Protein AF-A0A953AFV9-F1 (afdb_monomer_lite)

Foldseek 3Di:
DDDDDDDDDDDDDDDDDDDDDDDDDPDDPDPDPPPPPPPPPPDDDDPLVVVLVVVLQVQCLVCLQVVPLVSNLVQADQQAKEAEPVQGIAGGSVRVSVVSNVVSPPPVVQKGKHKDWPDWADPDVQKIKTKIKIKIFGDPVDDDPPPPDVPDDDPPPPDDPDPPDDRPDIFIKIKMFIWGDDPNHIHTRYIYIDTDPVSVVVVPPDDDDDDDDDDDPPDPDDCVVVDPDPPPPPDDDDDDPDDDPDPDDPPDDPPDDDDDD

Structure (mmCIF, N/CA/C/O backbone):
data_AF-A0A953AFV9-F1
#
_entry.id   AF-A0A953AFV9-F1
#
loop_
_atom_site.group_PDB
_atom_site.id
_atom_site.type_symbol
_atom_site.label_atom_id
_atom_site.label_alt_id
_atom_site.label_comp_id
_atom_site.label_asym_id
_atom_site.label_entity_id
_atom_site.label_seq_id
_atom_site.pdbx_PDB_ins_code
_atom_site.Cartn_x
_atom_site.Cartn_y
_atom_site.Cartn_z
_atom_site.occupancy
_atom_site.B_iso_or_equiv
_atom_site.auth_seq_id
_atom_site.auth_comp_id
_atom_site.auth_asym_id
_atom_site.auth_atom_id
_atom_site.pdbx_PDB_model_num
ATOM 1 N N . MET A 1 1 ? -3.760 -55.932 -8.784 1.00 48.78 1 MET A N 1
ATOM 2 C CA . MET A 1 1 ? -3.802 -55.807 -7.310 1.00 48.78 1 MET A CA 1
ATOM 3 C C . MET A 1 1 ? -4.628 -54.575 -6.958 1.00 48.78 1 MET A C 1
ATOM 5 O O . MET A 1 1 ? -4.263 -53.484 -7.364 1.00 48.78 1 MET A O 1
ATOM 9 N N . ARG A 1 2 ? -5.800 -54.762 -6.337 1.00 48.06 2 ARG A N 1
ATOM 10 C CA . ARG A 1 2 ? -6.767 -53.698 -6.001 1.00 48.06 2 ARG A CA 1
ATOM 11 C C . ARG A 1 2 ? -6.511 -53.232 -4.563 1.00 48.06 2 ARG A C 1
ATOM 13 O O . ARG A 1 2 ? -6.658 -54.045 -3.656 1.00 48.06 2 ARG A O 1
ATOM 20 N N . SER A 1 3 ? -6.137 -51.968 -4.359 1.00 48.81 3 SER A N 1
ATOM 21 C CA . SER A 1 3 ? -6.005 -51.377 -3.018 1.00 48.81 3 SER A CA 1
ATOM 22 C C . SER A 1 3 ? -7.276 -50.614 -2.643 1.00 48.81 3 SER A C 1
ATOM 24 O O . SER A 1 3 ? -7.845 -49.894 -3.462 1.00 48.81 3 SER A O 1
ATOM 26 N N . ARG A 1 4 ? -7.751 -50.869 -1.422 1.00 60.25 4 ARG A N 1
ATOM 27 C CA . ARG A 1 4 ? -9.064 -50.506 -0.883 1.00 60.25 4 ARG A CA 1
ATOM 28 C C . ARG A 1 4 ? -9.097 -49.058 -0.392 1.00 60.25 4 ARG A C 1
ATOM 30 O O . ARG A 1 4 ? -8.253 -48.633 0.387 1.00 60.25 4 ARG A O 1
ATOM 37 N N . THR A 1 5 ? -10.147 -48.353 -0.795 1.00 53.94 5 THR A N 1
ATOM 38 C CA . THR A 1 5 ? -10.624 -47.083 -0.243 1.00 53.94 5 THR A CA 1
ATOM 39 C C . THR A 1 5 ? -11.143 -47.283 1.184 1.00 53.94 5 THR A C 1
ATOM 41 O O . THR A 1 5 ? -12.000 -48.137 1.405 1.00 53.94 5 THR A O 1
ATOM 44 N N . VAL A 1 6 ? -10.686 -46.470 2.138 1.00 59.31 6 VAL A N 1
ATOM 45 C CA . VAL A 1 6 ? -11.275 -46.372 3.482 1.00 59.31 6 VAL A CA 1
ATOM 46 C C . VAL A 1 6 ? -11.851 -44.965 3.634 1.00 59.31 6 VAL A C 1
ATOM 48 O O . VAL A 1 6 ? -11.114 -43.986 3.681 1.00 59.31 6 VAL A O 1
ATOM 51 N N . ARG A 1 7 ? -13.185 -44.865 3.652 1.00 61.75 7 ARG A N 1
ATOM 52 C CA . ARG A 1 7 ? -13.931 -43.651 4.012 1.00 61.75 7 ARG A CA 1
ATOM 53 C C . ARG A 1 7 ? -14.236 -43.725 5.505 1.00 61.75 7 ARG A C 1
ATOM 55 O O . ARG A 1 7 ? -14.975 -44.613 5.917 1.00 61.75 7 ARG A O 1
ATOM 62 N N . ILE A 1 8 ? -13.685 -42.809 6.294 1.00 59.03 8 ILE A N 1
ATOM 63 C CA . ILE A 1 8 ? -14.082 -42.616 7.692 1.00 59.03 8 ILE A CA 1
ATOM 64 C C . ILE A 1 8 ? -15.026 -41.419 7.723 1.00 59.03 8 ILE A C 1
ATOM 66 O O . ILE A 1 8 ? -14.636 -40.290 7.438 1.00 59.03 8 ILE A O 1
ATOM 70 N N . LEU A 1 9 ? -16.290 -41.716 8.004 1.00 54.66 9 LEU A N 1
ATOM 71 C CA . LEU A 1 9 ? -17.383 -40.773 8.177 1.00 54.66 9 LEU A CA 1
ATOM 72 C C . LEU A 1 9 ? -17.602 -40.646 9.687 1.00 54.66 9 LEU A C 1
ATOM 74 O O . LEU A 1 9 ? -18.005 -41.615 10.324 1.00 54.66 9 LEU A O 1
ATOM 78 N N . VAL A 1 10 ? -17.291 -39.486 10.265 1.00 52.59 10 VAL A N 1
ATOM 79 C CA . VAL A 1 10 ? -17.599 -39.180 11.668 1.00 52.59 10 VAL A CA 1
ATOM 80 C C . VAL A 1 10 ? -18.391 -37.883 11.694 1.00 52.59 10 VAL A C 1
ATOM 82 O O . VAL A 1 10 ? -17.872 -36.809 11.411 1.00 52.59 10 VAL A O 1
ATOM 85 N N . VAL A 1 11 ? -19.674 -38.031 12.008 1.00 49.38 11 VAL A N 1
ATOM 86 C CA . VAL A 1 11 ? -20.624 -36.966 12.327 1.00 49.38 11 VAL A CA 1
ATOM 87 C C . VAL A 1 11 ? -20.913 -37.058 13.825 1.00 49.38 11 VAL A C 1
ATOM 89 O O . VAL A 1 11 ? -21.239 -38.144 14.303 1.00 49.38 11 VAL A O 1
ATOM 92 N N . PRO A 1 12 ? -20.859 -35.936 14.554 1.00 57.25 12 PRO A N 1
ATOM 93 C CA . PRO A 1 12 ? -21.811 -35.686 15.637 1.00 57.25 12 PRO A CA 1
ATOM 94 C C . PRO A 1 12 ? -22.427 -34.290 15.414 1.00 57.25 12 PRO A C 1
ATOM 96 O O . PRO A 1 12 ? -21.721 -33.294 15.331 1.00 57.25 12 PRO A O 1
ATOM 99 N N . LEU A 1 13 ? -23.714 -34.136 15.101 1.00 55.56 13 LEU A N 1
ATOM 100 C CA . LEU A 1 13 ? -24.885 -34.355 15.958 1.00 55.56 13 LEU A CA 1
ATOM 101 C C . LEU A 1 13 ? -24.780 -33.623 17.309 1.00 55.56 13 LEU A C 1
ATOM 103 O O . LEU A 1 13 ? -24.663 -34.239 18.360 1.00 55.56 13 LEU A O 1
ATOM 107 N N . PHE A 1 14 ? -24.851 -32.289 17.257 1.00 53.00 14 PHE A N 1
ATOM 108 C CA . PHE A 1 14 ? -25.248 -31.450 18.388 1.00 53.00 14 PHE A CA 1
ATOM 109 C C . PHE A 1 14 ? -26.519 -30.684 18.019 1.00 53.00 14 PHE A C 1
ATOM 111 O O . PHE A 1 14 ? -26.491 -29.626 17.396 1.00 53.00 14 PHE A O 1
ATOM 118 N N . ALA A 1 15 ? -27.647 -31.278 18.394 1.00 49.50 15 ALA A N 1
ATOM 119 C CA . ALA A 1 15 ? -28.925 -30.607 18.527 1.00 49.50 15 ALA A CA 1
ATOM 120 C C . ALA A 1 15 ? -29.098 -30.256 20.008 1.00 49.50 15 ALA A C 1
ATOM 122 O O . ALA A 1 15 ? -29.157 -31.166 20.831 1.00 49.50 15 ALA A O 1
ATOM 123 N N . LEU A 1 16 ? -29.185 -28.970 20.358 1.00 52.47 16 LEU A N 1
ATOM 124 C CA . LEU A 1 16 ? -29.791 -28.563 21.627 1.00 52.47 16 LEU A CA 1
ATOM 125 C C . LEU A 1 16 ? -30.257 -27.100 21.598 1.00 52.47 16 LEU A C 1
ATOM 127 O O . LEU A 1 16 ? -29.471 -26.161 21.619 1.00 52.47 16 LEU A O 1
ATOM 131 N N . ALA A 1 17 ? -31.581 -26.989 21.488 1.00 50.59 17 ALA A N 1
ATOM 132 C CA . ALA A 1 17 ? -32.498 -26.002 22.047 1.00 50.59 17 ALA A CA 1
ATOM 133 C C . ALA A 1 17 ? -31.927 -24.688 22.620 1.00 50.59 17 ALA A C 1
ATOM 135 O O . ALA A 1 17 ? -31.336 -24.675 23.694 1.00 50.59 17 ALA A O 1
ATOM 136 N N . PHE A 1 18 ? -32.323 -23.567 22.008 1.00 46.50 18 PHE A N 1
ATOM 137 C CA . PHE A 1 18 ? -32.657 -22.348 22.749 1.00 46.50 18 PHE A CA 1
ATOM 138 C C . PHE A 1 18 ? -34.029 -21.855 22.289 1.00 46.50 18 PHE A C 1
ATOM 140 O O . PHE A 1 18 ? -34.180 -21.144 21.297 1.00 46.50 18 PHE A O 1
ATOM 147 N N . ALA A 1 19 ? -35.046 -22.326 23.003 1.00 52.56 19 ALA A N 1
ATOM 148 C CA . ALA A 1 19 ? -36.387 -21.782 22.965 1.00 52.56 19 ALA A CA 1
ATOM 149 C C . ALA A 1 19 ? -36.483 -20.647 23.992 1.00 52.56 19 ALA A C 1
ATOM 151 O O . ALA A 1 19 ? -36.196 -20.857 25.166 1.00 52.56 19 ALA A O 1
ATOM 152 N N . GLY A 1 20 ? -36.954 -19.487 23.534 1.00 52.16 20 GLY A N 1
ATOM 153 C CA . GLY A 1 20 ? -37.724 -18.556 24.354 1.00 52.16 20 GLY A CA 1
ATOM 154 C C . GLY A 1 20 ? -36.951 -17.470 25.095 1.00 52.16 20 GLY A C 1
ATOM 155 O O . GLY A 1 20 ? -36.567 -17.687 26.234 1.00 52.16 20 GLY A O 1
ATOM 156 N N . THR A 1 21 ? -36.929 -16.264 24.511 1.00 56.31 21 THR A N 1
ATOM 157 C CA . THR A 1 21 ? -37.276 -15.029 25.243 1.00 56.31 21 THR A CA 1
ATOM 158 C C . THR A 1 21 ? -37.802 -13.963 24.271 1.00 56.31 21 THR A C 1
ATOM 160 O O . THR A 1 21 ? -37.066 -13.129 23.755 1.00 56.31 21 THR A O 1
ATOM 163 N N . THR A 1 22 ? -39.106 -13.978 24.000 1.00 58.03 22 THR A N 1
ATOM 164 C CA . THR A 1 22 ? -39.837 -12.796 23.523 1.00 58.03 22 THR A CA 1
ATOM 165 C C . THR A 1 22 ? -40.121 -11.907 24.730 1.00 58.03 22 THR A C 1
ATOM 167 O O . THR A 1 22 ? -41.015 -12.226 25.512 1.00 58.03 22 THR A O 1
ATOM 170 N N . LEU A 1 23 ? -39.373 -10.814 24.904 1.00 52.62 23 LEU A N 1
ATOM 171 C CA . LEU A 1 23 ? -39.694 -9.789 25.900 1.00 52.62 23 LEU A CA 1
ATOM 172 C C . LEU A 1 23 ? -39.555 -8.384 25.293 1.00 52.62 23 LEU A C 1
ATOM 174 O O . LEU A 1 23 ? -38.463 -7.864 25.096 1.00 52.62 23 LEU A O 1
ATOM 178 N N . THR A 1 24 ? -40.718 -7.832 24.960 1.00 60.97 24 THR A N 1
ATOM 179 C CA . THR A 1 24 ? -41.144 -6.441 25.159 1.00 60.97 24 THR A CA 1
ATOM 180 C C . THR A 1 24 ? -40.104 -5.328 24.956 1.00 60.97 24 THR A C 1
ATOM 182 O O . THR A 1 24 ? -39.418 -4.929 25.891 1.00 60.97 24 THR A O 1
ATOM 185 N N . LEU A 1 25 ? -40.120 -4.695 23.777 1.00 53.34 25 LEU A N 1
ATOM 186 C CA . LEU A 1 25 ? -39.721 -3.289 23.631 1.00 53.34 25 LEU A CA 1
ATOM 187 C C . LEU A 1 25 ? -40.872 -2.483 23.016 1.00 53.34 25 LEU A C 1
ATOM 189 O O . LEU A 1 25 ? -40.964 -2.290 21.809 1.00 53.34 25 LEU A O 1
ATOM 193 N N . MET A 1 26 ? -41.759 -2.015 23.888 1.00 62.25 26 MET A N 1
ATOM 194 C CA . MET A 1 26 ? -42.663 -0.894 23.636 1.00 62.25 26 MET A CA 1
ATOM 195 C C . MET A 1 26 ? -42.373 0.131 24.731 1.00 62.25 26 MET A C 1
ATOM 197 O O . MET A 1 26 ? -43.032 0.149 25.766 1.00 62.25 26 MET A O 1
ATOM 201 N N . ALA A 1 27 ? -41.325 0.931 24.544 1.00 52.72 27 ALA A N 1
ATOM 202 C CA . ALA A 1 27 ? -41.030 2.062 25.411 1.00 52.72 27 ALA A CA 1
ATOM 203 C C . ALA A 1 27 ? -40.609 3.266 24.561 1.00 52.72 27 ALA A C 1
ATOM 205 O O . ALA A 1 27 ? -39.565 3.251 23.916 1.00 52.72 27 ALA A O 1
ATOM 206 N N . ALA A 1 28 ? -41.477 4.278 24.589 1.00 54.91 28 ALA A N 1
ATOM 207 C CA . ALA A 1 28 ? -41.155 5.700 24.536 1.00 54.91 28 ALA A CA 1
ATOM 208 C C . ALA A 1 28 ? -40.249 6.175 23.384 1.00 54.91 28 ALA A C 1
ATOM 210 O O . ALA A 1 28 ? -39.064 6.451 23.558 1.00 54.91 28 ALA A O 1
ATOM 211 N N . ASN A 1 29 ? -40.860 6.395 22.219 1.00 54.62 29 ASN A N 1
ATOM 212 C CA . ASN A 1 29 ? -40.324 7.318 21.220 1.00 54.62 29 ASN A CA 1
ATOM 213 C C . ASN A 1 29 ? -40.617 8.762 21.676 1.00 54.62 29 ASN A C 1
ATOM 215 O O . ASN A 1 29 ? -41.507 9.421 21.141 1.00 54.62 29 ASN A O 1
ATOM 219 N N . GLU A 1 30 ? -39.945 9.222 22.734 1.00 57.00 30 GLU A N 1
ATOM 220 C CA . GLU A 1 30 ? -40.008 10.632 23.120 1.00 57.00 30 GLU A CA 1
ATOM 221 C C . GLU A 1 30 ? -39.278 11.483 22.068 1.00 57.00 30 GLU A C 1
ATOM 223 O O . GLU A 1 30 ? -38.190 11.102 21.619 1.00 57.00 30 GLU A O 1
ATOM 228 N N . PRO A 1 31 ? -39.850 12.628 21.646 1.00 66.06 31 PRO A N 1
ATOM 229 C CA . PRO A 1 31 ? -39.196 13.549 20.730 1.00 66.06 31 PRO A CA 1
ATOM 230 C C . PRO A 1 31 ? -37.931 14.084 21.397 1.00 66.06 31 PRO A C 1
ATOM 232 O O . PRO A 1 31 ? -37.972 14.977 22.243 1.00 66.06 31 PRO A O 1
ATOM 235 N N . ARG A 1 32 ? -36.793 13.492 21.024 1.00 65.69 32 ARG A N 1
ATOM 236 C CA . ARG A 1 32 ? -35.469 13.907 21.475 1.00 65.69 32 ARG A CA 1
ATOM 237 C C . ARG A 1 32 ? -35.336 15.400 21.155 1.00 65.69 32 ARG A C 1
ATOM 239 O O . ARG A 1 32 ? -35.444 15.753 19.977 1.00 65.69 32 ARG A O 1
ATOM 246 N N . PRO A 1 33 ? -35.136 16.282 22.153 1.00 67.31 33 PRO A N 1
ATOM 247 C CA . PRO A 1 33 ? -34.856 17.679 21.867 1.00 67.31 33 PRO A CA 1
ATOM 248 C C . PRO A 1 33 ? -33.660 17.708 20.923 1.00 67.31 33 PRO A C 1
ATOM 250 O O . PRO A 1 33 ? -32.731 16.911 21.089 1.00 67.31 33 PRO A O 1
ATOM 253 N N . ALA A 1 34 ? -33.710 18.579 19.914 1.00 69.38 34 ALA A N 1
ATOM 254 C CA . ALA A 1 34 ? -32.601 18.854 19.011 1.00 69.38 34 ALA A CA 1
ATOM 255 C C . ALA A 1 34 ? -31.458 19.490 19.821 1.00 69.38 34 ALA A C 1
ATOM 257 O O . ALA A 1 34 ? -31.204 20.689 19.762 1.00 69.38 34 ALA A O 1
ATOM 258 N N . GLY A 1 35 ? -30.831 18.682 20.674 1.00 61.47 35 GLY A N 1
ATOM 259 C CA . GLY A 1 35 ? -29.643 19.023 21.414 1.00 61.47 35 GLY A CA 1
ATOM 260 C C . GLY A 1 35 ? -28.571 19.267 20.382 1.00 61.47 35 GLY A C 1
ATOM 261 O O . GLY A 1 35 ? -28.324 18.399 19.542 1.00 61.47 35 GLY A O 1
ATOM 262 N N . ALA A 1 36 ? -28.009 20.473 20.429 1.00 64.44 36 ALA A N 1
ATOM 263 C CA . ALA A 1 36 ? -26.859 20.888 19.652 1.00 64.44 36 ALA A CA 1
ATOM 264 C C . ALA A 1 36 ? -25.903 19.701 19.527 1.00 64.44 36 ALA A C 1
ATOM 266 O O . ALA A 1 36 ? -25.365 19.233 20.534 1.00 64.44 36 ALA A O 1
ATOM 267 N N . ALA A 1 37 ? -25.791 19.159 18.311 1.00 62.31 37 ALA A N 1
ATOM 268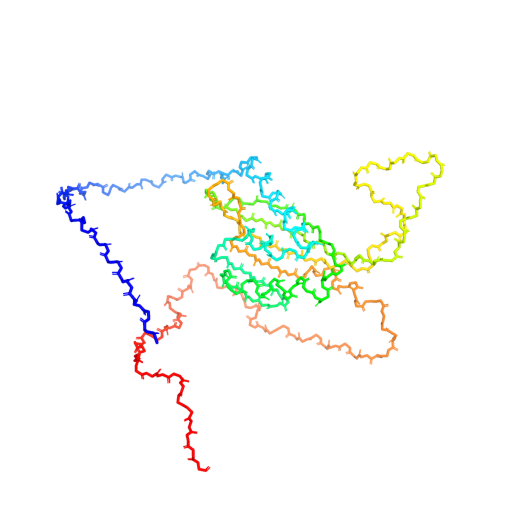 C CA . ALA A 1 37 ? -24.852 18.100 18.012 1.00 62.31 37 ALA A CA 1
ATOM 269 C C . ALA A 1 37 ? -23.484 18.664 18.372 1.00 62.31 37 ALA A C 1
ATOM 271 O O . ALA A 1 37 ? -22.962 19.537 17.682 1.00 62.31 37 ALA A O 1
ATOM 272 N N . SER A 1 38 ? -22.981 18.251 19.533 1.00 64.81 38 SER A N 1
ATOM 273 C CA . SER A 1 38 ? -21.658 18.615 19.989 1.00 64.81 38 SER A CA 1
ATOM 274 C C . SER A 1 38 ? -20.728 18.149 18.884 1.00 64.81 38 SER A C 1
ATOM 276 O O . SER A 1 38 ? -20.653 16.946 18.621 1.00 64.81 38 SER A O 1
ATOM 278 N N . SER A 1 39 ? -20.113 19.100 18.182 1.00 61.19 39 SER A N 1
ATOM 279 C CA . SER A 1 39 ? -19.053 18.854 17.212 1.00 61.19 39 SER A CA 1
ATOM 280 C C . SER A 1 39 ? -17.863 18.301 17.985 1.00 61.19 39 SER A C 1
ATOM 282 O O . SER A 1 39 ? -16.896 19.004 18.266 1.00 61.19 39 SER A O 1
ATOM 284 N N . ALA A 1 40 ? -17.980 17.055 18.435 1.00 73.19 40 ALA A N 1
ATOM 285 C CA . ALA A 1 40 ? -16.881 16.321 19.005 1.00 73.19 40 ALA A CA 1
ATOM 286 C C . ALA A 1 40 ? -15.835 16.258 17.899 1.00 73.19 40 ALA A C 1
ATOM 288 O O . ALA A 1 40 ? -16.117 15.757 16.808 1.00 73.19 40 ALA A O 1
ATOM 289 N N . ASN A 1 41 ? -14.662 16.836 18.164 1.00 72.62 41 ASN A N 1
ATOM 290 C CA . ASN A 1 41 ? -13.526 16.696 17.270 1.00 72.62 41 ASN A CA 1
ATOM 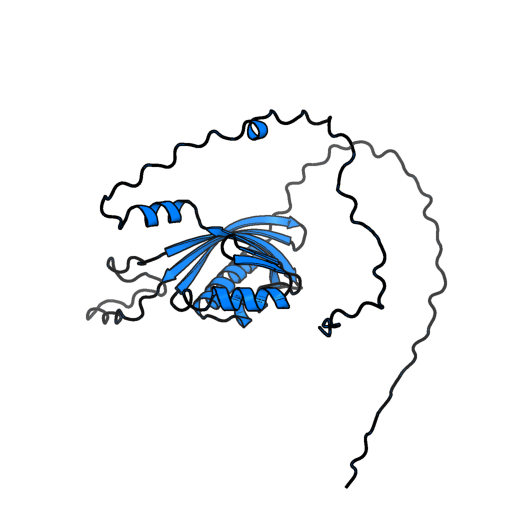291 C C . ASN A 1 41 ? -13.387 15.211 16.915 1.00 72.62 41 ASN A C 1
ATOM 293 O O . ASN A 1 41 ? -13.495 14.373 17.821 1.00 72.62 41 ASN A O 1
ATOM 297 N N . PRO A 1 42 ? -13.197 14.874 15.629 1.00 72.75 42 PRO A N 1
ATOM 298 C CA . PRO A 1 42 ? -13.012 13.491 15.234 1.00 72.75 42 PRO A CA 1
ATOM 299 C C . PRO A 1 42 ? -11.896 12.876 16.091 1.00 72.75 42 PRO A C 1
ATOM 301 O O . PRO A 1 42 ? -10.900 13.552 16.377 1.00 72.75 42 PRO A O 1
ATOM 304 N N . PRO A 1 43 ? -12.078 11.636 16.571 1.00 80.12 43 PRO A N 1
ATOM 305 C CA . PRO A 1 43 ? -11.106 11.002 17.447 1.00 80.12 43 PRO A CA 1
ATOM 306 C C . PRO A 1 43 ? -9.765 10.928 16.722 1.00 80.12 43 PRO A C 1
ATOM 308 O O . PRO A 1 43 ? -9.686 10.340 15.649 1.00 80.12 43 PRO A O 1
ATOM 311 N N . ALA A 1 44 ? -8.723 11.534 17.290 1.00 89.31 44 ALA A N 1
ATOM 312 C CA . ALA A 1 44 ? -7.376 11.461 16.736 1.00 89.31 44 ALA A CA 1
ATOM 313 C C . ALA A 1 44 ? -6.880 10.003 16.709 1.00 89.31 44 ALA A C 1
ATOM 315 O O . ALA A 1 44 ? -7.221 9.206 17.586 1.00 89.31 44 ALA A O 1
ATOM 316 N N . VAL A 1 45 ? -6.055 9.659 15.716 1.00 91.81 45 VAL A N 1
ATOM 317 C CA . VAL A 1 45 ? -5.390 8.347 15.656 1.00 91.81 45 VAL A CA 1
ATOM 318 C C . VAL A 1 45 ? -4.429 8.230 16.838 1.00 91.81 45 VAL A C 1
ATOM 320 O O . VAL A 1 45 ? -3.656 9.153 17.102 1.00 91.81 45 VAL A O 1
ATOM 323 N N . ALA A 1 46 ? -4.473 7.103 17.550 1.00 95.19 46 ALA A N 1
ATOM 324 C CA . ALA A 1 46 ? -3.536 6.837 18.634 1.00 95.19 46 ALA A CA 1
ATOM 325 C C . ALA A 1 46 ? -2.092 6.805 18.106 1.00 95.19 46 ALA A C 1
ATOM 327 O O . ALA A 1 46 ? -1.829 6.334 17.000 1.00 95.19 46 ALA A O 1
ATOM 328 N N . GLU A 1 47 ? -1.143 7.264 18.919 1.00 96.12 47 GLU A N 1
ATOM 329 C CA . GLU A 1 47 ? 0.279 7.311 18.556 1.00 96.12 47 GLU A CA 1
ATOM 330 C C . GLU A 1 47 ? 0.818 5.962 18.064 1.00 96.12 47 GLU A C 1
ATOM 332 O O . GLU A 1 47 ? 1.534 5.870 17.067 1.00 96.12 47 GLU A O 1
ATOM 337 N N . GLU A 1 48 ? 0.426 4.899 18.756 1.00 96.06 48 GLU A N 1
ATOM 338 C CA . GLU A 1 48 ? 0.823 3.526 18.463 1.00 96.06 48 GLU A CA 1
ATOM 339 C C . GLU A 1 48 ? 0.292 3.056 17.103 1.00 96.06 48 GLU A C 1
ATOM 341 O O . GLU A 1 48 ? 1.016 2.411 16.340 1.00 96.06 48 GLU A O 1
ATOM 346 N N . ASP A 1 49 ? -0.951 3.422 16.772 1.00 97.12 49 ASP A N 1
ATOM 347 C CA . ASP A 1 49 ? -1.570 3.105 15.485 1.00 97.12 49 ASP A CA 1
ATOM 348 C C . ASP A 1 49 ? -0.886 3.879 14.352 1.00 97.12 49 ASP A C 1
ATOM 350 O O . ASP A 1 49 ? -0.594 3.303 13.303 1.00 97.12 49 ASP A O 1
ATOM 354 N N . ARG A 1 50 ? -0.537 5.154 14.575 1.00 97.38 50 ARG A N 1
ATOM 355 C CA . ARG A 1 50 ? 0.244 5.943 13.613 1.00 97.38 50 ARG A CA 1
ATOM 356 C C . ARG A 1 50 ? 1.593 5.288 13.313 1.00 97.38 50 ARG A C 1
ATOM 358 O O . ARG A 1 50 ? 1.915 5.069 12.148 1.00 97.38 50 ARG A O 1
ATOM 365 N N . GLN A 1 51 ? 2.345 4.898 14.340 1.00 97.81 51 GLN A N 1
ATOM 366 C CA . GLN A 1 51 ? 3.620 4.194 14.160 1.00 97.81 51 GLN A CA 1
ATOM 367 C C . GLN A 1 51 ? 3.444 2.839 13.460 1.00 97.81 51 GLN A C 1
ATOM 369 O O . GLN A 1 51 ? 4.293 2.426 12.670 1.00 97.81 51 GLN A O 1
ATOM 374 N N . ALA A 1 52 ? 2.349 2.122 13.725 1.00 97.88 52 ALA A N 1
ATOM 375 C CA . ALA A 1 52 ? 2.045 0.875 13.032 1.00 97.88 52 ALA A CA 1
ATOM 376 C C . ALA A 1 52 ? 1.747 1.096 11.537 1.00 97.88 52 ALA A C 1
ATOM 378 O O . ALA A 1 52 ? 2.217 0.317 10.708 1.00 97.88 52 ALA A O 1
ATOM 379 N N . ILE A 1 53 ? 1.040 2.171 11.183 1.00 98.12 53 ILE A N 1
ATOM 380 C CA . ILE A 1 53 ? 0.782 2.566 9.790 1.00 98.12 53 ILE A CA 1
ATOM 381 C C . ILE A 1 53 ? 2.080 3.000 9.087 1.00 98.12 53 ILE A C 1
ATOM 383 O O . ILE A 1 53 ? 2.321 2.624 7.941 1.00 98.12 53 ILE A O 1
ATOM 387 N N . GLU A 1 54 ? 2.963 3.726 9.771 1.00 97.94 54 GLU A N 1
ATOM 388 C CA . GLU A 1 54 ? 4.289 4.070 9.240 1.00 97.94 54 GLU A CA 1
ATOM 389 C C . GLU A 1 54 ? 5.133 2.807 8.980 1.00 97.94 54 GLU A C 1
ATOM 391 O O . GLU A 1 54 ? 5.751 2.675 7.921 1.00 97.94 54 GLU A O 1
ATOM 396 N N . ARG A 1 55 ? 5.099 1.822 9.891 1.00 98.00 55 ARG A N 1
ATOM 397 C CA . ARG A 1 55 ? 5.737 0.508 9.683 1.00 98.00 55 ARG A CA 1
ATOM 398 C C . ARG A 1 55 ? 5.121 -0.268 8.516 1.00 98.00 55 ARG A C 1
ATOM 400 O O . ARG A 1 55 ? 5.861 -0.905 7.771 1.00 98.00 55 ARG A O 1
ATOM 407 N N . LEU A 1 56 ? 3.801 -0.198 8.323 1.00 98.31 56 LEU A N 1
ATOM 408 C CA . LEU A 1 56 ? 3.112 -0.783 7.164 1.00 98.31 56 LEU A CA 1
ATOM 409 C C . LEU A 1 56 ? 3.649 -0.189 5.849 1.00 98.31 56 LEU A C 1
ATOM 411 O O . LEU A 1 56 ? 3.983 -0.939 4.930 1.00 98.31 56 LEU A O 1
ATOM 415 N N . ALA A 1 57 ? 3.811 1.137 5.777 1.00 98.06 57 ALA A N 1
ATOM 416 C CA . ALA A 1 57 ? 4.379 1.818 4.611 1.00 98.06 57 ALA A CA 1
ATOM 417 C C . ALA A 1 57 ? 5.844 1.423 4.343 1.00 98.06 57 ALA A C 1
ATOM 419 O O . ALA A 1 57 ? 6.222 1.159 3.198 1.00 98.06 57 ALA A O 1
ATOM 420 N N . GLN A 1 58 ? 6.661 1.317 5.395 1.00 97.88 58 GLN A N 1
ATOM 421 C CA . GLN A 1 58 ? 8.044 0.837 5.295 1.00 97.88 58 GLN A CA 1
ATOM 422 C C . GLN A 1 58 ? 8.112 -0.622 4.824 1.00 97.88 58 GLN A C 1
ATOM 424 O O . GLN A 1 58 ? 8.922 -0.953 3.958 1.00 97.88 58 GLN A O 1
ATOM 429 N N . GLY A 1 59 ? 7.234 -1.485 5.347 1.00 97.75 59 GLY A N 1
ATOM 430 C CA . GLY A 1 59 ? 7.110 -2.880 4.927 1.00 97.75 59 GLY A CA 1
ATOM 431 C C . GLY A 1 59 ? 6.741 -3.010 3.450 1.00 97.75 59 GLY A C 1
ATOM 432 O O . GLY A 1 59 ? 7.335 -3.822 2.743 1.00 97.75 59 GLY A O 1
ATOM 433 N N . TYR A 1 60 ? 5.839 -2.154 2.958 1.00 97.88 60 TYR A N 1
ATOM 434 C CA . TYR A 1 60 ? 5.507 -2.082 1.534 1.00 97.88 60 TYR A CA 1
ATOM 435 C C . TYR A 1 60 ? 6.731 -1.703 0.703 1.00 97.88 60 TYR A C 1
ATOM 437 O O . TYR A 1 60 ? 7.062 -2.390 -0.263 1.00 97.88 60 TYR A O 1
ATOM 445 N N . ALA A 1 61 ? 7.415 -0.614 1.066 1.00 96.25 61 ALA A N 1
ATOM 446 C CA . ALA A 1 61 ? 8.590 -0.134 0.343 1.00 96.25 61 ALA A CA 1
ATOM 447 C C . ALA A 1 61 ? 9.701 -1.198 0.283 1.00 96.25 61 ALA A C 1
ATOM 449 O O . ALA A 1 61 ? 10.322 -1.394 -0.766 1.00 96.25 61 ALA A O 1
ATOM 450 N N . PHE A 1 62 ? 9.911 -1.919 1.388 1.00 95.81 62 PHE A N 1
ATOM 451 C CA . PHE A 1 62 ? 10.845 -3.036 1.460 1.00 95.81 62 PHE A CA 1
ATOM 452 C C . PHE A 1 62 ? 10.437 -4.177 0.524 1.00 95.81 62 PHE A C 1
ATOM 454 O O . PHE A 1 62 ? 11.228 -4.537 -0.342 1.00 95.81 62 PHE A O 1
ATOM 461 N N . ALA A 1 63 ? 9.205 -4.687 0.644 1.00 96.00 63 ALA A N 1
ATOM 462 C CA . ALA A 1 63 ? 8.723 -5.809 -0.161 1.00 96.00 63 ALA A CA 1
ATOM 463 C C . ALA A 1 63 ? 8.713 -5.493 -1.667 1.00 96.00 63 ALA A C 1
ATOM 465 O O . ALA A 1 63 ? 9.065 -6.342 -2.480 1.00 96.00 63 ALA A O 1
ATOM 466 N N . TRP A 1 64 ? 8.393 -4.251 -2.046 1.00 94.94 64 TRP A N 1
ATOM 467 C CA . TRP A 1 64 ? 8.542 -3.781 -3.425 1.00 94.94 64 TRP A CA 1
ATOM 468 C C . TRP A 1 64 ? 10.001 -3.840 -3.890 1.00 94.94 64 TRP A C 1
ATOM 470 O O . TRP A 1 64 ? 10.298 -4.372 -4.955 1.00 94.94 64 TRP A O 1
ATOM 480 N N . SER A 1 65 ? 10.921 -3.303 -3.084 1.00 93.94 65 SER A N 1
ATOM 481 C CA . SER A 1 65 ? 12.347 -3.200 -3.426 1.00 93.94 65 SER A CA 1
ATOM 482 C C . SER A 1 65 ? 13.068 -4.548 -3.490 1.00 93.94 65 SER A C 1
ATOM 484 O O . SER A 1 65 ? 14.142 -4.631 -4.082 1.00 93.94 65 SER A O 1
ATOM 486 N N . THR A 1 66 ? 12.522 -5.578 -2.843 1.00 94.00 66 THR A N 1
ATOM 487 C CA . THR A 1 66 ? 13.039 -6.954 -2.858 1.00 94.00 66 THR A CA 1
ATOM 488 C C . THR A 1 66 ? 12.233 -7.891 -3.757 1.00 94.00 66 THR A C 1
ATOM 490 O O . THR A 1 66 ? 12.493 -9.094 -3.754 1.00 94.00 66 THR A O 1
ATOM 493 N N . HIS A 1 67 ? 11.259 -7.358 -4.505 1.00 94.50 67 HIS A N 1
ATOM 494 C CA . HIS A 1 67 ? 10.363 -8.116 -5.388 1.00 94.50 67 HIS A CA 1
ATOM 495 C C . HIS A 1 67 ? 9.624 -9.253 -4.666 1.00 94.50 67 HIS A C 1
ATOM 497 O O . HIS A 1 67 ? 9.305 -10.286 -5.254 1.00 94.50 67 HIS A O 1
ATOM 503 N N . ASP A 1 68 ? 9.340 -9.060 -3.377 1.00 96.12 68 ASP A N 1
ATOM 504 C CA . ASP A 1 68 ? 8.650 -10.023 -2.525 1.00 96.12 68 ASP A CA 1
ATOM 505 C C . ASP A 1 68 ? 7.130 -9.868 -2.682 1.00 96.12 68 ASP A C 1
ATOM 507 O O . ASP A 1 68 ? 6.465 -9.177 -1.904 1.00 96.12 68 ASP A O 1
ATOM 511 N N . VAL A 1 69 ? 6.568 -10.518 -3.711 1.00 97.38 69 VAL A N 1
ATOM 512 C CA . VAL A 1 69 ? 5.112 -10.550 -3.956 1.00 97.38 69 VAL A CA 1
ATOM 513 C C . VAL A 1 69 ? 4.367 -11.053 -2.719 1.00 97.38 69 VAL A C 1
ATOM 515 O O . VAL A 1 69 ? 3.334 -10.495 -2.357 1.00 97.38 69 VAL A O 1
ATOM 518 N N . ASP A 1 70 ? 4.874 -12.086 -2.046 1.00 98.19 70 ASP A N 1
ATOM 519 C CA . ASP A 1 70 ? 4.231 -12.647 -0.855 1.00 98.19 70 ASP A CA 1
ATOM 520 C C . ASP A 1 70 ? 4.311 -11.686 0.337 1.00 98.19 70 ASP A C 1
ATOM 522 O O . ASP A 1 70 ? 3.359 -11.558 1.110 1.00 98.19 70 ASP A O 1
ATOM 526 N N . GLY A 1 71 ? 5.422 -10.962 0.469 1.00 98.00 71 GLY A N 1
ATOM 527 C CA . GLY A 1 71 ? 5.584 -9.811 1.352 1.00 98.00 71 GLY A CA 1
ATOM 528 C C . GLY A 1 71 ? 4.514 -8.758 1.120 1.00 98.00 71 GLY A C 1
ATOM 529 O O . GLY A 1 71 ? 3.795 -8.431 2.059 1.00 98.00 71 GLY A O 1
ATOM 530 N N . LEU A 1 72 ? 4.344 -8.295 -0.122 1.00 98.25 72 LEU A N 1
ATOM 531 C CA . LEU A 1 72 ? 3.309 -7.321 -0.477 1.00 98.25 72 LEU A CA 1
ATOM 532 C C . LEU A 1 72 ? 1.905 -7.859 -0.185 1.00 98.25 72 LEU A C 1
ATOM 534 O O . LEU A 1 72 ? 1.114 -7.178 0.461 1.00 98.25 72 LEU A O 1
ATOM 538 N N . MET A 1 73 ? 1.601 -9.094 -0.589 1.00 98.31 73 MET A N 1
ATOM 539 C CA . MET A 1 73 ? 0.293 -9.721 -0.373 1.00 98.31 73 MET A CA 1
ATOM 540 C C . MET A 1 73 ? -0.094 -9.805 1.109 1.00 98.31 73 MET A C 1
ATOM 542 O O . MET A 1 73 ? -1.275 -9.680 1.428 1.00 98.31 73 MET A O 1
ATOM 546 N N . ARG A 1 74 ? 0.872 -9.978 2.024 1.00 98.12 74 ARG A N 1
ATOM 547 C CA . ARG A 1 74 ? 0.623 -9.981 3.479 1.00 98.12 74 ARG A CA 1
ATOM 548 C C . ARG A 1 74 ? 0.173 -8.623 4.025 1.00 98.12 74 ARG A C 1
ATOM 550 O O . ARG A 1 74 ? -0.481 -8.588 5.064 1.00 98.12 74 ARG A O 1
ATOM 557 N N . LEU A 1 75 ? 0.495 -7.529 3.335 1.00 98.44 75 LEU A N 1
ATOM 558 C CA . LEU A 1 75 ? 0.122 -6.170 3.739 1.00 98.44 75 LEU A CA 1
ATOM 559 C C . LEU A 1 75 ? -1.326 -5.826 3.381 1.00 98.44 75 LEU A C 1
ATOM 561 O O . LEU A 1 75 ? -1.861 -4.858 3.913 1.00 98.44 75 LEU A O 1
ATOM 565 N N . TYR A 1 76 ? -1.964 -6.603 2.504 1.00 98.50 76 TYR A N 1
ATOM 566 C CA . TYR A 1 76 ? -3.345 -6.395 2.081 1.00 98.50 76 TYR A CA 1
ATOM 567 C C . TYR A 1 76 ? -4.331 -7.239 2.895 1.00 98.50 76 TYR A C 1
ATOM 569 O O . TYR A 1 76 ? -4.028 -8.346 3.350 1.00 98.50 76 TYR A O 1
ATOM 577 N N . THR A 1 77 ? -5.556 -6.740 3.061 1.00 98.44 77 THR A N 1
ATOM 578 C CA . THR A 1 77 ? -6.665 -7.580 3.529 1.00 98.44 77 THR A CA 1
ATOM 579 C C . THR A 1 77 ? -7.085 -8.573 2.431 1.00 98.44 77 THR A C 1
ATOM 581 O O . THR A 1 77 ? -6.910 -8.297 1.241 1.00 98.44 77 THR A O 1
ATOM 584 N N . PRO A 1 78 ? -7.672 -9.738 2.774 1.00 97.69 78 PRO A N 1
ATOM 585 C CA . PRO A 1 78 ? -8.110 -10.713 1.767 1.00 97.69 78 PRO A CA 1
ATOM 586 C C . PRO A 1 78 ? -9.141 -10.165 0.766 1.00 97.69 78 PRO A C 1
ATOM 588 O O . PRO A 1 78 ? -9.192 -10.622 -0.378 1.00 97.69 78 PRO A O 1
ATOM 591 N N . ASP A 1 79 ? -9.952 -9.193 1.198 1.00 98.25 79 ASP A N 1
ATOM 592 C CA . ASP A 1 79 ? -11.003 -8.516 0.428 1.00 98.25 79 ASP A CA 1
ATOM 593 C C . ASP A 1 79 ? -10.545 -7.199 -0.224 1.00 98.25 79 ASP A C 1
ATOM 595 O O . ASP A 1 79 ? -11.390 -6.468 -0.750 1.00 98.25 79 ASP A O 1
ATOM 599 N N . ALA A 1 80 ? -9.242 -6.895 -0.190 1.00 98.62 80 ALA A N 1
ATOM 600 C CA . ALA A 1 80 ? -8.726 -5.597 -0.595 1.00 98.62 80 ALA A CA 1
ATOM 601 C C . ALA A 1 80 ? -8.988 -5.258 -2.069 1.00 98.62 80 ALA A C 1
ATOM 603 O O . ALA A 1 80 ? -9.233 -6.135 -2.901 1.00 98.62 80 ALA A O 1
ATOM 604 N N . ASN A 1 81 ? -8.895 -3.979 -2.419 1.00 98.62 81 ASN A N 1
ATOM 605 C CA . ASN A 1 81 ? -8.965 -3.503 -3.798 1.00 98.62 81 ASN A CA 1
ATOM 606 C C . ASN A 1 81 ? -7.816 -2.545 -4.132 1.00 98.62 81 ASN A C 1
ATOM 608 O O . ASN A 1 81 ? -7.463 -1.680 -3.340 1.00 98.62 81 ASN A O 1
ATOM 612 N N . ILE A 1 82 ? -7.269 -2.668 -5.337 1.00 98.31 82 ILE A N 1
ATOM 613 C CA . ILE A 1 82 ? -6.260 -1.762 -5.891 1.00 98.31 82 ILE A CA 1
ATOM 614 C C . ILE A 1 82 ? -6.866 -1.081 -7.112 1.00 98.31 82 ILE A C 1
ATOM 616 O O . ILE A 1 82 ? -7.463 -1.750 -7.952 1.00 98.31 82 ILE A O 1
ATOM 620 N N . LEU A 1 83 ? -6.701 0.234 -7.215 1.00 97.75 83 LEU A N 1
ATOM 621 C CA . LEU A 1 83 ? -7.020 1.044 -8.386 1.00 97.75 83 LEU A CA 1
ATOM 622 C C . LEU A 1 83 ? -5.767 1.816 -8.809 1.00 97.75 83 LEU A C 1
ATOM 624 O O . LEU A 1 83 ? -5.451 2.863 -8.246 1.00 97.75 83 LEU A O 1
ATOM 628 N N . SER A 1 84 ? -5.064 1.301 -9.813 1.00 93.94 84 SER A N 1
ATOM 629 C CA . SER A 1 84 ? -3.890 1.935 -10.413 1.00 93.94 84 SER A CA 1
ATOM 630 C C . SER A 1 84 ? -4.288 2.664 -11.690 1.00 93.94 84 SER A C 1
ATOM 632 O O . SER A 1 84 ? -4.912 2.086 -12.580 1.00 93.94 84 SER A O 1
ATOM 634 N N . ALA A 1 85 ? -3.877 3.924 -11.831 1.00 91.06 85 ALA A N 1
ATOM 635 C CA . ALA A 1 85 ? -4.099 4.670 -13.070 1.00 91.06 85 ALA A CA 1
ATOM 636 C C . ALA A 1 85 ? -3.386 4.048 -14.289 1.00 91.06 85 ALA A C 1
ATOM 638 O O . ALA A 1 85 ? -3.827 4.261 -15.415 1.00 91.06 85 ALA A O 1
ATOM 639 N N . ARG A 1 86 ? -2.298 3.288 -14.084 1.00 86.75 86 ARG A N 1
ATOM 640 C CA . ARG A 1 86 ? -1.541 2.652 -15.179 1.00 86.75 86 ARG A CA 1
ATOM 641 C C . ARG A 1 86 ? -2.095 1.292 -15.588 1.00 86.75 86 ARG A C 1
ATOM 643 O O . ARG A 1 86 ? -2.016 0.936 -16.756 1.00 86.75 86 ARG A O 1
ATOM 650 N N . GLU A 1 87 ? -2.627 0.532 -14.638 1.00 89.06 87 GLU A N 1
ATOM 651 C CA . GLU A 1 87 ? -2.902 -0.899 -14.838 1.00 89.06 87 GLU A CA 1
ATOM 652 C C . GLU A 1 87 ? -4.357 -1.297 -14.574 1.00 89.06 87 GLU A C 1
ATOM 654 O O . GLU A 1 87 ? -4.716 -2.467 -14.700 1.00 89.06 87 GLU A O 1
ATOM 659 N N . GLY A 1 88 ? -5.207 -0.332 -14.219 1.00 94.25 88 GLY A N 1
ATOM 660 C CA . GLY A 1 88 ? -6.605 -0.573 -13.899 1.00 94.25 88 GLY A CA 1
ATOM 661 C C . GLY A 1 88 ? -6.809 -1.074 -12.470 1.00 94.25 88 GLY A C 1
ATOM 662 O O . GLY A 1 88 ? -6.073 -0.715 -11.549 1.00 94.25 88 GLY A O 1
ATOM 663 N N . GLY A 1 89 ? -7.873 -1.855 -12.274 1.00 95.25 89 GLY A N 1
ATOM 664 C CA . GLY A 1 89 ? -8.322 -2.293 -10.956 1.00 95.25 89 GLY A CA 1
ATOM 665 C C . GLY A 1 89 ? -8.187 -3.795 -10.716 1.00 95.25 89 GLY A C 1
ATOM 666 O O . GLY A 1 89 ? -8.412 -4.594 -11.621 1.00 95.25 89 GLY A O 1
ATOM 667 N N . ALA A 1 90 ? -7.900 -4.181 -9.474 1.00 98.00 90 ALA A N 1
ATOM 668 C CA . ALA A 1 90 ? -7.969 -5.561 -8.998 1.00 98.00 90 ALA A CA 1
ATOM 669 C C . ALA A 1 90 ? -8.680 -5.620 -7.643 1.00 98.00 90 ALA A C 1
ATOM 671 O O . ALA A 1 90 ? -8.543 -4.709 -6.827 1.00 98.00 90 ALA A O 1
ATOM 672 N N . ARG A 1 91 ? -9.440 -6.689 -7.387 1.00 98.50 91 ARG A N 1
ATOM 673 C CA . ARG A 1 91 ? -10.153 -6.889 -6.118 1.00 98.50 91 ARG A CA 1
ATOM 674 C C . ARG A 1 91 ? -10.018 -8.319 -5.617 1.00 98.50 91 ARG A C 1
ATOM 676 O O . ARG A 1 91 ? -10.245 -9.268 -6.363 1.00 98.50 91 ARG A O 1
ATOM 683 N N . GLY A 1 92 ? -9.722 -8.447 -4.332 1.00 98.25 92 GLY A N 1
ATOM 684 C CA . GLY A 1 92 ? -9.479 -9.703 -3.647 1.00 98.25 92 GLY A CA 1
ATOM 685 C C . GLY A 1 92 ? -8.097 -10.272 -3.949 1.00 98.25 92 GLY A C 1
ATOM 686 O O . GLY A 1 92 ? -7.489 -9.997 -4.988 1.00 98.25 92 GLY A O 1
ATOM 687 N N . ALA A 1 93 ? -7.612 -11.112 -3.037 1.00 97.06 93 ALA A N 1
ATOM 688 C CA . ALA A 1 93 ? -6.255 -11.647 -3.102 1.00 97.06 93 ALA A CA 1
ATOM 689 C C . ALA A 1 93 ? -5.921 -12.349 -4.437 1.00 97.06 93 ALA A C 1
ATOM 691 O O . ALA A 1 93 ? -4.816 -12.196 -4.955 1.00 97.06 93 ALA A O 1
ATOM 692 N N . GLY A 1 94 ? -6.887 -13.073 -5.019 1.00 97.38 94 GLY A N 1
ATOM 693 C CA . GLY A 1 94 ? -6.706 -13.801 -6.280 1.00 97.38 94 GLY A CA 1
ATOM 694 C C . GLY A 1 94 ? -6.474 -12.904 -7.501 1.00 97.38 94 GLY A C 1
ATOM 695 O O . GLY A 1 94 ? -5.732 -13.293 -8.396 1.00 97.38 94 GLY A O 1
ATOM 696 N N . ALA A 1 95 ? -7.060 -11.701 -7.534 1.00 98.00 95 ALA A N 1
ATOM 697 C CA . ALA A 1 95 ? -6.848 -10.745 -8.624 1.00 98.00 95 ALA A CA 1
ATOM 698 C C . ALA A 1 95 ? -5.674 -9.792 -8.350 1.00 98.00 95 ALA A C 1
ATOM 700 O O . ALA A 1 95 ? -5.023 -9.335 -9.288 1.00 98.00 95 ALA A O 1
ATOM 701 N N . ILE A 1 96 ? -5.397 -9.490 -7.077 1.00 98.31 96 ILE A N 1
ATOM 702 C CA . ILE A 1 96 ? -4.307 -8.591 -6.679 1.00 98.31 96 ILE A CA 1
ATOM 703 C C . ILE A 1 96 ? -2.939 -9.223 -6.937 1.00 98.31 96 ILE A C 1
ATOM 705 O O . ILE A 1 96 ? -2.070 -8.554 -7.486 1.00 98.31 96 ILE A O 1
ATOM 709 N N . ARG A 1 97 ? -2.739 -10.504 -6.609 1.00 98.06 97 ARG A N 1
ATOM 710 C CA . ARG A 1 97 ? -1.449 -11.179 -6.825 1.00 98.06 97 ARG A CA 1
ATOM 711 C C . ARG A 1 97 ? -0.909 -11.031 -8.258 1.00 98.06 97 ARG A C 1
ATOM 713 O O . ARG A 1 97 ? 0.189 -10.500 -8.396 1.00 98.06 97 ARG A O 1
ATOM 720 N N . PRO A 1 98 ? -1.645 -11.412 -9.321 1.00 97.12 98 PRO A N 1
ATOM 721 C CA . PRO A 1 98 ? -1.134 -11.277 -10.683 1.00 97.12 98 PRO A CA 1
ATOM 722 C C . PRO A 1 98 ? -0.957 -9.815 -11.114 1.00 97.12 98 PRO A C 1
ATOM 724 O O . PRO A 1 98 ? -0.176 -9.544 -12.021 1.00 97.12 98 PRO A O 1
ATOM 727 N N . LEU A 1 99 ? -1.674 -8.862 -10.501 1.00 95.81 99 LEU A N 1
ATOM 728 C CA . LEU A 1 99 ? -1.407 -7.435 -10.701 1.00 95.81 99 LEU A CA 1
ATOM 729 C C . LEU A 1 99 ? -0.040 -7.060 -10.112 1.00 95.81 99 LEU A C 1
ATOM 731 O O . LEU A 1 99 ? 0.785 -6.503 -10.826 1.00 95.81 99 LEU A O 1
ATOM 735 N N . LEU A 1 100 ? 0.226 -7.422 -8.853 1.00 96.00 100 LEU A N 1
ATOM 736 C CA . LEU A 1 100 ? 1.499 -7.138 -8.183 1.00 96.00 100 LEU A CA 1
ATOM 737 C C . LEU A 1 100 ? 2.687 -7.824 -8.870 1.00 96.00 100 LEU A C 1
ATOM 739 O O . LEU A 1 100 ? 3.724 -7.195 -9.043 1.00 96.00 100 LEU A O 1
ATOM 743 N N . GLU A 1 101 ? 2.531 -9.072 -9.319 1.00 95.75 101 GLU A N 1
ATOM 744 C CA . GLU A 1 101 ? 3.553 -9.797 -10.092 1.00 95.75 101 GLU A CA 1
ATOM 745 C C . GLU A 1 101 ? 3.945 -9.050 -11.373 1.00 95.75 101 GLU A C 1
ATOM 747 O O . GLU A 1 101 ? 5.127 -8.963 -11.698 1.00 95.75 101 GLU A O 1
ATOM 752 N N . ARG A 1 102 ? 2.970 -8.465 -12.083 1.00 93.88 102 ARG A N 1
ATOM 753 C CA . ARG A 1 102 ? 3.252 -7.618 -13.250 1.00 93.88 102 ARG A CA 1
ATOM 754 C C . ARG A 1 102 ? 3.907 -6.297 -12.855 1.00 93.88 102 ARG A C 1
ATOM 756 O O . ARG A 1 102 ? 4.843 -5.884 -13.529 1.00 93.88 102 ARG A O 1
ATOM 763 N N . GLN A 1 103 ? 3.447 -5.665 -11.774 1.00 91.88 103 GLN A N 1
ATOM 764 C CA . GLN A 1 103 ? 3.973 -4.379 -11.302 1.00 91.88 103 GLN A CA 1
ATOM 765 C C . GLN A 1 103 ? 5.437 -4.440 -10.911 1.00 91.88 103 GLN A C 1
ATOM 767 O O . GLN A 1 103 ? 6.181 -3.520 -11.233 1.00 91.88 103 GLN A O 1
ATOM 772 N N . ILE A 1 104 ? 5.830 -5.490 -10.186 1.00 91.81 104 ILE A N 1
ATOM 773 C CA . ILE A 1 104 ? 7.189 -5.631 -9.654 1.00 91.81 104 ILE A CA 1
ATOM 774 C C . ILE A 1 104 ? 8.087 -6.499 -10.546 1.00 91.81 104 ILE A C 1
ATOM 776 O O . ILE A 1 104 ? 9.272 -6.647 -10.261 1.00 91.81 104 ILE A O 1
ATOM 780 N N . GLY A 1 105 ? 7.542 -7.057 -11.631 1.00 87.62 105 GLY A N 1
ATOM 781 C CA . GLY A 1 105 ? 8.314 -7.682 -12.702 1.00 87.62 105 GLY A CA 1
ATOM 782 C C . GLY A 1 105 ? 9.130 -6.661 -13.509 1.00 87.62 105 GLY A C 1
ATOM 783 O O . GLY A 1 105 ? 9.401 -5.544 -13.069 1.00 87.62 105 GLY A O 1
ATOM 784 N N . ASP A 1 106 ? 9.541 -7.012 -14.724 1.00 75.19 106 ASP A N 1
ATOM 785 C CA . ASP A 1 106 ? 10.231 -6.066 -15.614 1.00 75.19 106 ASP A CA 1
ATOM 786 C C . ASP A 1 106 ? 9.218 -5.012 -16.114 1.00 75.19 106 ASP A C 1
ATOM 788 O O . ASP A 1 106 ? 8.183 -5.411 -16.652 1.00 75.19 106 ASP A O 1
ATOM 792 N N . PRO A 1 107 ? 9.429 -3.681 -15.959 1.00 76.75 107 PRO A N 1
ATOM 793 C CA . PRO A 1 107 ? 10.684 -2.936 -15.755 1.00 76.75 107 PRO A CA 1
ATOM 794 C C . PRO A 1 107 ? 10.983 -2.467 -14.312 1.00 76.75 107 PRO A C 1
ATOM 796 O O . PRO A 1 107 ? 11.929 -1.703 -14.106 1.00 76.75 107 PRO A O 1
ATOM 799 N N . ALA A 1 108 ? 10.177 -2.848 -13.320 1.00 82.38 108 ALA A N 1
ATOM 800 C CA . ALA A 1 108 ? 10.365 -2.457 -11.919 1.00 82.38 108 ALA A CA 1
ATOM 801 C C . ALA A 1 108 ? 11.399 -3.320 -11.173 1.00 82.38 108 ALA A C 1
ATOM 803 O O . ALA A 1 108 ? 11.796 -2.979 -10.053 1.00 82.38 108 ALA A O 1
ATOM 804 N N . ARG A 1 109 ? 11.869 -4.405 -11.797 1.00 84.62 109 ARG A N 1
ATOM 805 C CA . ARG A 1 109 ? 12.865 -5.333 -11.250 1.00 84.62 109 ARG A CA 1
ATOM 806 C C . ARG A 1 109 ? 14.154 -4.663 -10.765 1.00 84.62 109 ARG A C 1
ATOM 808 O O . ARG A 1 109 ? 14.748 -5.095 -9.788 1.00 84.62 109 ARG A O 1
ATOM 815 N N . ASP A 1 110 ? 14.550 -3.561 -11.386 1.00 86.62 110 ASP A N 1
ATOM 816 C CA . ASP A 1 110 ? 15.748 -2.822 -10.983 1.00 86.62 110 ASP A CA 1
ATOM 817 C C . ASP A 1 110 ? 15.414 -1.578 -10.152 1.00 86.62 110 ASP A C 1
ATOM 819 O O . ASP A 1 110 ? 16.215 -0.652 -10.073 1.00 86.62 110 ASP A O 1
ATOM 823 N N . THR A 1 111 ? 14.224 -1.500 -9.551 1.00 90.38 111 THR A N 1
ATOM 824 C CA . THR A 1 111 ? 13.798 -0.329 -8.773 1.00 90.38 111 THR A CA 1
ATOM 825 C C . THR A 1 111 ? 13.875 -0.559 -7.270 1.00 90.38 111 THR A C 1
ATOM 827 O O . THR A 1 111 ? 13.594 -1.641 -6.763 1.00 90.38 111 THR A O 1
ATOM 830 N N . ARG A 1 112 ? 14.218 0.502 -6.538 1.00 92.31 112 ARG A N 1
ATOM 831 C CA . ARG A 1 112 ? 14.008 0.605 -5.091 1.00 92.31 112 ARG A CA 1
ATOM 832 C C . ARG A 1 112 ? 12.945 1.644 -4.816 1.00 92.31 112 ARG A C 1
ATOM 834 O O . ARG A 1 112 ? 13.015 2.742 -5.365 1.00 92.31 112 ARG A O 1
ATOM 841 N N . ALA A 1 113 ? 11.998 1.300 -3.956 1.00 93.62 113 ALA A N 1
ATOM 842 C CA . ALA A 1 113 ? 10.935 2.189 -3.533 1.00 93.62 113 ALA A CA 1
ATOM 843 C C . ALA A 1 113 ? 11.215 2.778 -2.147 1.00 93.62 113 ALA A C 1
ATOM 845 O O . ALA A 1 113 ? 11.688 2.090 -1.245 1.00 93.62 113 ALA A O 1
ATOM 846 N N . THR A 1 114 ? 10.843 4.039 -1.964 1.00 95.56 114 THR A N 1
ATOM 847 C CA . THR A 1 114 ? 10.556 4.639 -0.659 1.00 95.56 114 THR A CA 1
ATOM 848 C C . THR A 1 114 ? 9.091 5.054 -0.626 1.00 95.56 114 THR A C 1
ATOM 850 O O . THR A 1 114 ? 8.505 5.346 -1.673 1.00 95.56 114 THR A O 1
ATOM 853 N N . ILE A 1 115 ? 8.485 5.061 0.562 1.00 96.88 115 ILE A N 1
ATOM 854 C CA . ILE A 1 115 ? 7.116 5.540 0.769 1.00 96.88 115 ILE A CA 1
ATOM 855 C C . ILE A 1 115 ? 7.115 6.522 1.932 1.00 96.88 115 ILE A C 1
ATOM 857 O O . ILE A 1 115 ? 7.488 6.165 3.046 1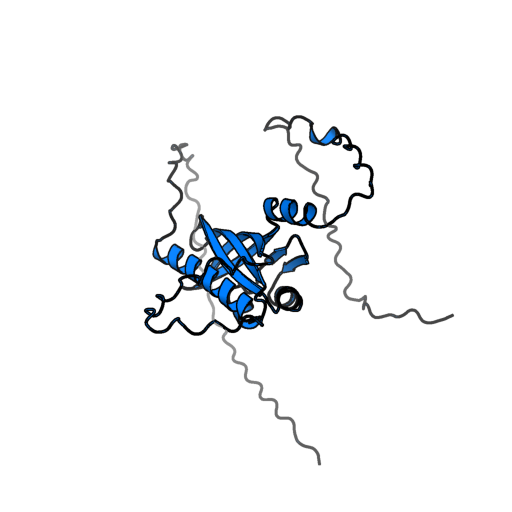.00 96.88 115 ILE A O 1
ATOM 861 N N . ASP A 1 116 ? 6.663 7.739 1.650 1.00 97.12 116 ASP A N 1
ATOM 862 C CA . ASP A 1 116 ? 6.511 8.815 2.618 1.00 97.12 116 ASP A CA 1
ATOM 863 C C . ASP A 1 116 ? 5.024 8.964 2.971 1.00 97.12 116 ASP A C 1
ATOM 865 O O . ASP A 1 116 ? 4.213 9.292 2.098 1.00 97.12 116 ASP A O 1
ATOM 869 N N . VAL A 1 117 ? 4.660 8.759 4.240 1.00 98.00 117 VAL A N 1
ATOM 870 C CA . VAL A 1 117 ? 3.305 9.036 4.747 1.00 98.00 117 VAL A CA 1
ATOM 871 C C . VAL A 1 117 ? 3.144 10.547 4.913 1.00 98.00 117 VAL A C 1
ATOM 873 O O . VAL A 1 117 ? 3.866 11.170 5.685 1.00 98.00 117 VAL A O 1
ATOM 876 N N . GLN A 1 118 ? 2.216 11.141 4.166 1.00 98.00 118 GLN A N 1
ATOM 877 C CA . GLN A 1 118 ? 1.951 12.584 4.169 1.00 98.00 118 GLN A CA 1
ATOM 878 C C . GLN A 1 118 ? 0.875 12.978 5.181 1.00 98.00 118 GLN A C 1
ATOM 880 O O . GLN A 1 118 ? 0.910 14.080 5.722 1.00 98.00 118 GLN A O 1
ATOM 885 N N . GLY A 1 119 ? -0.081 12.085 5.431 1.00 97.25 119 GLY A N 1
ATOM 886 C CA . GLY A 1 119 ? -1.195 12.336 6.334 1.00 97.25 119 GLY A CA 1
ATOM 887 C C . GLY A 1 119 ? -1.901 11.047 6.726 1.00 97.25 119 GLY A C 1
ATOM 888 O O . GLY A 1 119 ? -1.908 10.079 5.965 1.00 97.25 119 GLY A O 1
ATOM 889 N N . ILE A 1 120 ? -2.479 11.049 7.926 1.00 98.12 120 ILE A N 1
ATOM 890 C CA . ILE A 1 120 ? -3.333 9.975 8.432 1.00 98.12 120 ILE A CA 1
ATOM 891 C C . ILE A 1 120 ? -4.604 10.618 8.979 1.00 98.12 120 ILE A C 1
ATOM 893 O O . ILE A 1 120 ? -4.549 11.387 9.939 1.00 98.12 120 ILE A O 1
ATOM 897 N N . GLU A 1 121 ? -5.740 10.286 8.379 1.00 97.31 121 GLU A N 1
ATOM 898 C CA . GLU A 1 121 ? -7.057 10.751 8.793 1.00 97.31 121 GLU A CA 1
ATOM 899 C C . GLU A 1 121 ? -7.875 9.574 9.357 1.00 97.31 121 GLU A C 1
ATOM 901 O O . GLU A 1 121 ? -8.118 8.590 8.652 1.00 97.31 121 GLU A O 1
ATOM 906 N N . PRO A 1 122 ? -8.302 9.626 10.629 1.00 96.69 122 PRO A N 1
ATOM 907 C CA . PRO A 1 122 ? -9.137 8.586 11.215 1.00 96.69 122 PRO A CA 1
ATOM 908 C C . PRO A 1 122 ? -10.532 8.610 10.583 1.00 96.69 122 PRO A C 1
ATOM 910 O O . PRO A 1 122 ? -11.225 9.622 10.630 1.00 96.69 122 PRO A O 1
ATOM 913 N N . LEU A 1 123 ? -10.976 7.471 10.050 1.00 95.88 123 LEU A N 1
ATOM 914 C CA . LEU A 1 123 ? -12.331 7.310 9.502 1.00 95.88 123 LEU A CA 1
ATOM 915 C C . LEU A 1 123 ? -13.295 6.658 10.506 1.00 95.88 123 LEU A C 1
ATOM 917 O O . LEU A 1 123 ? -14.511 6.688 10.327 1.00 95.88 123 LEU A O 1
ATOM 921 N N . GLY A 1 124 ? -12.753 6.037 11.554 1.00 93.56 124 GLY A N 1
ATOM 92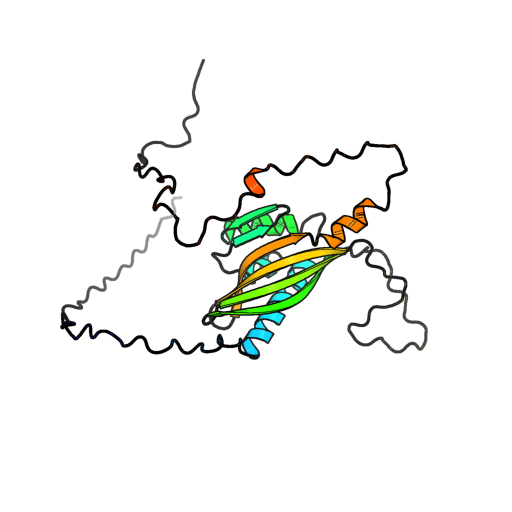2 C CA . GLY A 1 124 ? -13.497 5.370 12.615 1.00 93.56 124 GLY A CA 1
ATOM 923 C C . GLY A 1 124 ? -12.607 4.402 13.400 1.00 93.56 124 GLY A C 1
ATOM 924 O O . GLY A 1 124 ? -11.414 4.284 13.111 1.00 93.56 124 GLY A O 1
ATOM 925 N N . PRO A 1 125 ? -13.158 3.684 14.395 1.00 93.62 125 PRO A N 1
ATOM 926 C CA . PRO A 1 125 ? -12.398 2.693 15.152 1.00 93.62 125 PRO A CA 1
ATOM 927 C C . PRO A 1 125 ? -11.761 1.642 14.231 1.00 93.62 125 PRO A C 1
ATOM 929 O O . PRO A 1 125 ? -12.463 0.928 13.516 1.00 93.62 125 PRO A O 1
ATOM 932 N N . GLY A 1 126 ? -10.426 1.557 14.244 1.00 96.12 126 GLY A N 1
ATOM 933 C CA . GLY A 1 126 ? -9.670 0.599 13.431 1.00 96.12 126 GLY A CA 1
ATOM 934 C C . GLY A 1 126 ? -9.716 0.854 11.920 1.00 96.12 126 GLY A C 1
ATOM 935 O O . GLY A 1 126 ? -9.478 -0.078 11.155 1.00 96.12 126 GLY A O 1
ATOM 936 N N . LEU A 1 127 ? -10.031 2.077 11.479 1.00 97.94 127 LEU A N 1
ATOM 937 C CA . LEU A 1 127 ? -10.056 2.462 10.068 1.00 97.94 127 LEU A CA 1
ATOM 938 C C . LEU A 1 127 ? -9.439 3.853 9.877 1.00 97.94 127 LEU A C 1
ATOM 940 O O . LEU A 1 127 ? -9.820 4.804 10.560 1.00 97.94 127 LEU A O 1
ATOM 944 N N . ALA A 1 128 ? -8.526 3.988 8.918 1.00 98.06 128 ALA A N 1
ATOM 945 C CA . ALA A 1 128 ? -7.903 5.267 8.593 1.00 98.06 128 ALA A CA 1
ATOM 946 C C . ALA A 1 128 ? -7.695 5.432 7.084 1.00 98.06 128 ALA A C 1
ATOM 948 O O . ALA A 1 128 ? -7.515 4.455 6.352 1.00 98.06 128 ALA A O 1
ATOM 949 N N . LEU A 1 129 ? -7.716 6.682 6.636 1.00 98.31 129 LEU A N 1
ATOM 950 C CA . LEU A 1 129 ? -7.241 7.118 5.333 1.00 98.31 129 LEU A CA 1
ATOM 951 C C . LEU A 1 129 ? -5.788 7.566 5.484 1.00 98.31 129 LEU A C 1
ATOM 953 O O . LEU A 1 129 ? -5.448 8.278 6.425 1.00 98.31 129 LEU A O 1
ATOM 957 N N . VAL A 1 130 ? -4.923 7.124 4.579 1.00 98.62 130 VAL A N 1
ATOM 958 C CA . VAL A 1 130 ? -3.489 7.412 4.608 1.00 98.62 130 VAL A CA 1
ATOM 959 C C . VAL A 1 130 ? -3.082 7.942 3.248 1.00 98.62 130 VAL A C 1
ATOM 961 O O . VAL A 1 130 ? -3.196 7.235 2.247 1.00 98.62 130 VAL A O 1
ATOM 964 N N . ASP A 1 131 ? -2.574 9.165 3.212 1.00 98.44 131 ASP A N 1
ATOM 965 C CA . ASP A 1 131 ? -1.993 9.727 2.000 1.00 98.44 131 ASP A CA 1
ATOM 966 C C . ASP A 1 131 ? -0.507 9.400 1.949 1.00 98.44 131 ASP A C 1
ATOM 968 O O . ASP A 1 131 ? 0.236 9.635 2.905 1.00 98.44 131 ASP A O 1
ATOM 972 N N . VAL A 1 132 ? -0.063 8.858 0.817 1.00 98.31 132 VAL A N 1
ATOM 973 C CA . VAL A 1 132 ? 1.311 8.400 0.623 1.00 98.31 132 VAL A CA 1
ATOM 974 C C . VAL A 1 132 ? 1.919 8.951 -0.661 1.00 98.31 132 VAL A C 1
ATOM 976 O O . VAL A 1 132 ? 1.255 9.133 -1.685 1.00 98.31 132 VAL A O 1
ATOM 979 N N . VAL A 1 133 ? 3.229 9.178 -0.624 1.00 97.19 133 VAL A N 1
ATOM 980 C CA . VAL A 1 133 ? 4.050 9.450 -1.805 1.00 97.19 133 VAL A CA 1
ATOM 981 C C . VAL A 1 133 ? 5.057 8.321 -1.937 1.00 97.19 133 VAL A C 1
ATOM 983 O O . VAL A 1 133 ? 5.909 8.139 -1.073 1.00 97.19 133 VAL A O 1
ATOM 986 N N . ARG A 1 134 ? 4.971 7.562 -3.029 1.00 95.75 134 ARG A N 1
ATOM 987 C CA . ARG A 1 134 ? 5.941 6.526 -3.378 1.00 95.75 134 ARG A CA 1
ATOM 988 C C . ARG A 1 134 ? 6.940 7.077 -4.384 1.00 95.75 134 ARG A C 1
ATOM 990 O O . ARG A 1 134 ? 6.545 7.637 -5.405 1.00 95.75 134 ARG A O 1
ATOM 997 N N . ARG A 1 135 ? 8.228 6.866 -4.129 1.00 94.94 135 ARG A N 1
ATOM 998 C CA . ARG A 1 135 ? 9.317 7.189 -5.059 1.00 94.94 135 ARG A CA 1
ATOM 999 C C . ARG A 1 135 ? 10.042 5.905 -5.405 1.00 94.94 135 ARG A C 1
ATOM 1001 O O . ARG A 1 135 ? 10.592 5.272 -4.512 1.00 94.94 135 ARG A O 1
ATOM 1008 N N . ALA A 1 136 ? 10.023 5.515 -6.671 1.00 92.25 136 ALA A N 1
ATOM 1009 C CA . ALA A 1 136 ? 10.757 4.362 -7.166 1.00 92.25 136 ALA A CA 1
ATOM 1010 C C . ALA A 1 136 ? 11.923 4.841 -8.029 1.00 92.25 136 ALA A C 1
ATOM 1012 O O . ALA A 1 136 ? 11.716 5.536 -9.021 1.00 92.25 136 ALA A O 1
ATOM 1013 N N . SER A 1 137 ? 13.140 4.465 -7.653 1.00 90.44 137 SER A N 1
ATOM 1014 C CA . SER A 1 137 ? 14.360 4.843 -8.365 1.00 90.44 137 SER A CA 1
ATOM 1015 C C . SER A 1 137 ? 15.024 3.610 -8.947 1.00 90.44 137 SER A C 1
ATOM 1017 O O . SER A 1 137 ? 15.190 2.615 -8.236 1.00 90.44 137 SER A O 1
ATOM 1019 N N . ARG A 1 138 ? 15.446 3.672 -10.214 1.00 88.19 138 ARG A N 1
ATOM 1020 C CA . ARG A 1 138 ? 16.288 2.617 -10.793 1.00 88.19 138 ARG A CA 1
ATOM 1021 C C . ARG A 1 138 ? 17.637 2.563 -10.083 1.00 88.19 138 ARG A C 1
ATOM 1023 O O . ARG A 1 138 ? 18.312 3.578 -9.925 1.00 88.19 138 ARG A O 1
ATOM 1030 N N . VAL A 1 139 ? 18.033 1.366 -9.684 1.00 81.75 139 VAL A N 1
ATOM 1031 C CA . VAL A 1 139 ? 19.370 1.049 -9.204 1.00 81.75 139 VAL A CA 1
ATOM 1032 C C . VAL A 1 139 ? 20.156 0.599 -10.422 1.00 81.75 139 VAL A C 1
ATOM 1034 O O . VAL A 1 139 ? 20.037 -0.540 -10.861 1.00 81.75 139 VAL A O 1
ATOM 1037 N N . THR A 1 140 ? 20.950 1.494 -11.004 1.00 71.38 140 THR A N 1
ATOM 1038 C CA . THR A 1 140 ? 21.920 1.099 -12.025 1.00 71.38 140 THR A CA 1
ATOM 1039 C C . THR A 1 140 ? 22.943 0.187 -11.355 1.00 71.38 140 THR A C 1
ATOM 1041 O O . THR A 1 140 ? 23.775 0.624 -10.566 1.00 71.38 140 THR A O 1
ATOM 1044 N N . SER A 1 141 ? 22.849 -1.110 -11.631 1.00 59.84 141 SER A N 1
ATOM 1045 C CA . SER A 1 141 ? 23.556 -2.200 -10.950 1.00 59.84 141 SER A CA 1
ATOM 1046 C C . SER A 1 141 ? 25.088 -2.199 -11.094 1.00 59.84 141 SER A C 1
ATOM 1048 O O . SER A 1 141 ? 25.724 -3.176 -10.715 1.00 59.84 141 SER A O 1
ATOM 1050 N N . ASN A 1 142 ? 25.703 -1.130 -11.610 1.00 48.44 142 ASN A N 1
ATOM 1051 C CA . ASN A 1 142 ? 27.086 -1.148 -12.090 1.00 48.44 142 ASN A CA 1
ATOM 1052 C C . ASN A 1 142 ? 28.002 -0.032 -11.576 1.00 48.44 142 ASN A C 1
ATOM 1054 O O . ASN A 1 142 ? 29.115 0.069 -12.084 1.00 48.44 142 ASN A O 1
ATOM 1058 N N . GLU A 1 143 ? 27.625 0.780 -10.585 1.00 48.56 143 GLU A N 1
ATOM 1059 C CA . GLU A 1 143 ? 28.649 1.602 -9.925 1.00 48.56 143 GLU A CA 1
ATOM 1060 C C . GLU A 1 143 ? 29.276 0.791 -8.778 1.00 48.56 143 GLU A C 1
ATOM 1062 O O . GLU A 1 143 ? 28.623 0.602 -7.744 1.00 48.56 143 GLU A O 1
ATOM 1067 N N . PRO A 1 144 ? 30.505 0.241 -8.933 1.00 49.78 144 PRO A N 1
ATOM 1068 C CA . PRO A 1 144 ? 31.227 -0.297 -7.794 1.00 49.78 144 PRO A CA 1
ATOM 1069 C C . PRO A 1 144 ? 31.319 0.822 -6.770 1.00 49.78 144 PRO A C 1
ATOM 1071 O O . PRO A 1 144 ? 31.838 1.896 -7.064 1.00 49.78 144 PRO A O 1
ATOM 1074 N N . VAL A 1 145 ? 30.780 0.571 -5.578 1.00 53.12 145 VAL A N 1
ATOM 1075 C CA . VAL A 1 145 ? 30.886 1.495 -4.454 1.00 53.12 145 VAL A CA 1
ATOM 1076 C C . VAL A 1 145 ? 32.366 1.867 -4.328 1.00 53.12 145 VAL A C 1
ATOM 1078 O O . VAL A 1 145 ? 33.163 0.965 -4.044 1.00 53.12 145 VAL A O 1
ATOM 1081 N N . PRO A 1 146 ? 32.768 3.132 -4.569 1.00 53.00 146 PRO A N 1
ATOM 1082 C CA . PRO A 1 146 ? 34.171 3.490 -4.480 1.00 53.00 146 PRO A CA 1
ATOM 1083 C C . PRO A 1 146 ? 34.651 3.124 -3.073 1.00 53.00 146 PRO A C 1
ATOM 1085 O O . PRO A 1 146 ? 33.927 3.396 -2.100 1.00 53.00 146 PRO A O 1
ATOM 1088 N N . PRO A 1 147 ? 35.810 2.449 -2.939 1.00 60.12 147 PRO A N 1
ATOM 1089 C CA . PRO A 1 147 ? 36.338 2.127 -1.627 1.00 60.12 147 PRO A CA 1
ATOM 1090 C C . PRO A 1 147 ? 36.438 3.430 -0.825 1.00 60.12 147 PRO A C 1
ATOM 1092 O O . PRO A 1 147 ? 36.768 4.474 -1.401 1.00 60.12 147 PRO A O 1
ATOM 1095 N N . PRO A 1 148 ? 36.100 3.410 0.476 1.00 58.62 148 PRO A N 1
ATOM 1096 C CA . PRO A 1 148 ? 36.214 4.600 1.304 1.00 58.62 148 PRO A CA 1
ATOM 1097 C C . PRO A 1 148 ? 37.625 5.171 1.156 1.00 58.62 148 PRO A C 1
ATOM 1099 O O . PRO A 1 148 ? 38.603 4.418 1.151 1.00 58.62 148 PRO A O 1
ATOM 1102 N N . ALA A 1 149 ? 37.730 6.494 1.002 1.00 65.31 149 ALA A N 1
ATOM 1103 C CA . ALA A 1 149 ? 39.031 7.146 0.957 1.00 65.31 149 ALA A CA 1
ATOM 1104 C C . ALA A 1 149 ? 39.839 6.723 2.202 1.00 65.31 149 ALA A C 1
ATOM 1106 O O . ALA A 1 149 ? 39.255 6.652 3.290 1.00 65.31 149 ALA A O 1
ATOM 1107 N N . PRO A 1 150 ? 41.143 6.418 2.078 1.00 77.00 150 PRO A N 1
ATOM 1108 C CA . PRO A 1 150 ? 41.958 6.031 3.223 1.00 77.00 150 PRO A CA 1
ATOM 1109 C C . PRO A 1 150 ? 41.825 7.061 4.353 1.00 77.00 150 PRO A C 1
ATOM 1111 O O . PRO A 1 150 ? 42.119 8.238 4.158 1.00 77.00 150 PRO A O 1
ATOM 1114 N N . GLY A 1 151 ? 41.339 6.628 5.520 1.00 76.38 151 GLY A N 1
ATOM 1115 C CA . GLY A 1 151 ? 41.125 7.495 6.686 1.00 76.38 151 GLY A CA 1
ATOM 1116 C C . GLY A 1 151 ? 39.766 8.204 6.762 1.00 76.38 151 GLY A C 1
ATOM 1117 O O . GLY A 1 151 ? 39.532 8.933 7.724 1.00 76.38 151 GLY A O 1
ATOM 1118 N N . ALA A 1 152 ? 38.849 7.990 5.813 1.00 62.88 152 ALA A N 1
ATOM 1119 C CA . ALA A 1 152 ? 37.485 8.492 5.944 1.00 62.88 152 ALA A CA 1
ATOM 1120 C C . ALA A 1 152 ? 36.724 7.688 7.019 1.00 62.88 152 ALA A C 1
ATOM 1122 O O . ALA A 1 152 ? 36.696 6.455 6.949 1.00 62.88 152 ALA A O 1
ATOM 1123 N N . PRO A 1 153 ? 36.084 8.343 8.007 1.00 71.94 153 PRO A N 1
ATOM 1124 C CA . PRO A 1 153 ? 35.191 7.649 8.924 1.00 71.94 153 PRO A CA 1
ATOM 1125 C C . PRO A 1 153 ? 34.055 6.995 8.129 1.00 71.94 153 PRO A C 1
ATOM 1127 O O . PRO A 1 153 ? 33.541 7.577 7.170 1.00 71.94 153 PRO A O 1
ATOM 1130 N N . ASN A 1 154 ? 33.661 5.778 8.519 1.00 58.09 154 ASN A N 1
ATOM 1131 C CA . ASN A 1 154 ? 32.494 5.126 7.929 1.00 58.09 154 ASN A CA 1
ATOM 1132 C C . ASN A 1 154 ? 31.291 6.074 8.044 1.00 58.09 154 ASN A C 1
ATOM 1134 O O . ASN A 1 154 ? 31.012 6.545 9.152 1.00 58.09 154 ASN A O 1
ATOM 1138 N N . PRO A 1 155 ? 30.580 6.379 6.942 1.00 55.81 155 PRO A N 1
ATOM 1139 C CA . PRO A 1 155 ? 29.400 7.216 7.043 1.00 55.81 155 PRO A CA 1
ATOM 1140 C C . PRO A 1 155 ? 28.363 6.503 7.920 1.00 55.81 155 PRO A C 1
ATOM 1142 O O . PRO A 1 155 ? 28.242 5.274 7.834 1.00 55.81 155 PRO A O 1
ATOM 1145 N N . PRO A 1 156 ? 27.618 7.244 8.758 1.00 57.41 156 PRO A N 1
ATOM 1146 C CA . PRO A 1 156 ? 26.561 6.651 9.554 1.00 57.41 156 PRO A CA 1
ATOM 1147 C C . PRO A 1 156 ? 25.535 5.957 8.639 1.00 57.41 156 PRO A C 1
ATOM 1149 O O . PRO A 1 156 ? 25.345 6.380 7.489 1.00 57.41 156 PRO A O 1
ATOM 1152 N N . PRO A 1 157 ? 24.884 4.880 9.115 1.00 54.59 157 PRO A N 1
ATOM 1153 C CA . PRO A 1 157 ? 23.862 4.181 8.344 1.00 54.59 157 PRO A CA 1
ATOM 1154 C C . PRO A 1 157 ? 22.808 5.174 7.834 1.00 54.59 157 PRO A C 1
ATOM 1156 O O . PRO A 1 157 ? 22.232 5.917 8.623 1.00 54.59 157 PRO A O 1
ATOM 1159 N N . GLY A 1 158 ? 22.574 5.208 6.518 1.00 49.22 158 GLY A N 1
ATOM 1160 C CA . GLY A 1 158 ? 21.524 6.032 5.902 1.00 49.22 158 GLY A CA 1
ATOM 1161 C C . GLY A 1 158 ? 21.961 7.354 5.258 1.00 49.22 158 GLY A C 1
ATOM 1162 O O . GLY A 1 158 ? 21.112 8.027 4.683 1.00 49.22 158 GLY A O 1
ATOM 1163 N N . VAL A 1 159 ? 23.247 7.731 5.278 1.00 47.47 159 VAL A N 1
ATOM 1164 C CA . VAL A 1 159 ? 23.705 8.935 4.551 1.00 47.47 159 VAL A CA 1
ATOM 1165 C C . VAL A 1 159 ? 23.981 8.611 3.073 1.00 47.47 159 VAL A C 1
ATOM 1167 O O . VAL A 1 159 ? 24.823 7.750 2.792 1.00 47.47 159 VAL A O 1
ATOM 1170 N N . PRO A 1 160 ? 23.335 9.299 2.109 1.00 49.78 160 PRO A N 1
ATOM 1171 C CA . PRO A 1 160 ? 23.648 9.159 0.689 1.00 49.78 160 PRO A CA 1
ATOM 1172 C C . PRO A 1 160 ? 25.106 9.552 0.415 1.00 49.78 160 PRO A C 1
ATOM 1174 O O . PRO A 1 160 ? 25.550 10.641 0.780 1.00 49.78 160 PRO A O 1
ATOM 1177 N N . ARG A 1 161 ? 25.875 8.668 -0.230 1.00 51.66 161 ARG A N 1
ATOM 1178 C CA . ARG A 1 161 ? 27.272 8.942 -0.593 1.00 51.66 161 ARG A CA 1
ATOM 1179 C C . ARG A 1 161 ? 27.333 9.791 -1.869 1.00 51.66 161 ARG A C 1
ATOM 1181 O O . ARG A 1 161 ? 26.996 9.300 -2.941 1.00 51.66 161 ARG A O 1
ATOM 1188 N N . GLY A 1 162 ? 27.838 11.019 -1.733 1.00 47.88 162 GLY A N 1
ATOM 1189 C CA . GLY A 1 162 ? 28.455 11.825 -2.795 1.00 47.88 162 GLY A CA 1
ATOM 1190 C C . GLY A 1 162 ? 27.520 12.516 -3.814 1.00 47.88 162 GLY A C 1
ATOM 1191 O O . GLY A 1 162 ? 26.479 11.977 -4.178 1.00 47.88 162 GLY A O 1
ATOM 1192 N N . PRO A 1 163 ? 27.912 13.694 -4.345 1.00 45.25 163 PRO A N 1
ATOM 1193 C CA . PRO A 1 163 ? 27.121 14.502 -5.288 1.00 45.25 163 PRO A CA 1
ATOM 1194 C C . PRO A 1 163 ? 27.001 13.936 -6.724 1.00 45.25 163 PRO A C 1
ATOM 1196 O O . PRO A 1 163 ? 26.457 14.614 -7.594 1.00 45.25 163 PRO A O 1
ATOM 1199 N N . GLY A 1 164 ? 27.482 12.715 -6.986 1.00 48.16 164 GLY A N 1
ATOM 1200 C CA . GLY A 1 164 ? 27.403 12.052 -8.299 1.00 48.16 164 GLY A CA 1
ATOM 1201 C C . GLY A 1 164 ? 26.181 11.147 -8.495 1.00 48.16 164 GLY A C 1
ATOM 1202 O O . GLY A 1 164 ? 25.806 10.866 -9.628 1.00 48.16 164 GLY A O 1
ATOM 1203 N N . ASN A 1 165 ? 25.508 10.746 -7.414 1.00 51.16 165 ASN A N 1
ATOM 1204 C CA . ASN A 1 165 ? 24.394 9.800 -7.458 1.00 51.16 165 ASN A CA 1
ATOM 1205 C C . ASN A 1 165 ? 23.053 10.519 -7.604 1.00 51.16 165 ASN A C 1
ATOM 1207 O O . ASN A 1 165 ? 22.236 10.526 -6.681 1.00 51.16 165 ASN A O 1
ATOM 1211 N N . ARG A 1 166 ? 22.811 11.164 -8.751 1.00 54.12 166 ARG A N 1
ATOM 1212 C CA . ARG A 1 166 ? 21.442 11.589 -9.071 1.00 54.12 166 ARG A CA 1
ATOM 1213 C C . ARG A 1 166 ? 20.645 10.343 -9.464 1.00 54.12 166 ARG A C 1
ATOM 1215 O O . ARG A 1 166 ? 21.068 9.656 -10.389 1.00 54.12 166 ARG A O 1
ATOM 1222 N N . PRO A 1 167 ? 19.519 10.040 -8.794 1.00 56.12 167 PRO A N 1
ATOM 1223 C CA . PRO A 1 167 ? 18.609 8.991 -9.238 1.00 56.12 167 PRO A CA 1
ATOM 1224 C C . PRO A 1 167 ? 18.243 9.253 -10.700 1.00 56.12 167 PRO A C 1
ATOM 1226 O O . PRO A 1 167 ? 17.654 10.289 -11.007 1.00 56.12 167 PRO A O 1
ATOM 1229 N N . VAL A 1 168 ? 18.675 8.365 -11.596 1.00 60.81 168 VAL A N 1
ATOM 1230 C CA . VAL A 1 168 ? 18.640 8.630 -13.044 1.00 60.81 168 VAL A CA 1
ATOM 1231 C C . VAL A 1 168 ? 17.208 8.605 -13.578 1.00 60.81 168 VAL A C 1
ATOM 1233 O O . VAL A 1 168 ? 16.897 9.359 -14.485 1.00 60.81 168 VAL A O 1
ATOM 1236 N N . ASP A 1 169 ? 16.313 7.857 -12.932 1.00 66.38 169 ASP A N 1
ATOM 1237 C CA . ASP A 1 169 ? 14.876 7.875 -13.194 1.00 66.38 169 ASP A CA 1
ATOM 1238 C C . ASP A 1 169 ? 14.143 7.683 -11.865 1.00 66.38 169 ASP A C 1
ATOM 1240 O O . ASP A 1 169 ? 14.241 6.610 -11.265 1.00 66.38 169 ASP A O 1
ATOM 1244 N N . THR A 1 170 ? 13.441 8.714 -11.382 1.00 75.75 170 THR A N 1
ATOM 1245 C CA . THR A 1 170 ? 12.525 8.576 -10.238 1.00 75.75 170 THR A CA 1
ATOM 1246 C C . THR A 1 170 ? 11.096 8.579 -10.754 1.00 75.75 170 THR A C 1
ATOM 1248 O O . THR A 1 170 ? 10.606 9.606 -11.220 1.00 75.75 170 THR A O 1
ATOM 1251 N N . ASP A 1 171 ? 10.417 7.444 -10.651 1.00 89.00 171 ASP A N 1
ATOM 1252 C CA . ASP A 1 171 ? 8.969 7.398 -10.788 1.00 89.00 171 ASP A CA 1
ATOM 1253 C C . ASP A 1 171 ? 8.344 7.831 -9.461 1.00 89.00 171 ASP A C 1
ATOM 1255 O O . ASP A 1 171 ? 8.570 7.208 -8.420 1.00 89.00 171 ASP A O 1
ATOM 1259 N N . VAL A 1 172 ? 7.585 8.926 -9.479 1.00 93.31 172 VAL A N 1
ATOM 1260 C CA . VAL A 1 172 ? 6.861 9.411 -8.303 1.00 93.31 172 VAL A CA 1
ATOM 1261 C C . VAL A 1 172 ? 5.386 9.108 -8.502 1.00 93.31 172 VAL A C 1
ATOM 1263 O O . VAL A 1 172 ? 4.747 9.573 -9.444 1.00 93.31 172 VAL A O 1
ATOM 1266 N N . THR A 1 173 ? 4.841 8.305 -7.598 1.00 94.56 173 THR A N 1
ATOM 1267 C CA . THR A 1 173 ? 3.426 7.946 -7.551 1.00 94.56 173 THR A CA 1
ATOM 1268 C C . THR A 1 173 ? 2.828 8.520 -6.276 1.00 94.56 173 THR A C 1
ATOM 1270 O O . THR A 1 173 ? 3.373 8.329 -5.191 1.00 94.56 173 THR A O 1
ATOM 1273 N N . ARG A 1 174 ? 1.689 9.198 -6.387 1.00 96.69 174 ARG A N 1
ATOM 1274 C CA . ARG A 1 174 ? 0.861 9.546 -5.232 1.00 96.69 174 ARG A CA 1
ATOM 1275 C C . ARG A 1 174 ? -0.191 8.472 -5.038 1.00 96.69 174 ARG A C 1
ATOM 1277 O O . ARG A 1 174 ? -0.689 7.907 -6.013 1.00 96.69 174 ARG A O 1
ATOM 1284 N N . GLY A 1 175 ? -0.520 8.188 -3.790 1.00 97.12 175 GLY A N 1
ATOM 1285 C CA . GLY A 1 175 ? -1.576 7.249 -3.484 1.00 97.12 175 GLY A CA 1
ATOM 1286 C C . GLY A 1 175 ? -2.341 7.613 -2.231 1.00 97.12 175 GLY A C 1
ATOM 1287 O O . GLY A 1 175 ? -1.844 8.327 -1.365 1.00 97.12 175 GLY A O 1
ATOM 1288 N N . THR A 1 176 ? -3.547 7.074 -2.159 1.00 98.56 176 THR A N 1
ATOM 1289 C CA . THR A 1 176 ? -4.379 7.084 -0.964 1.00 98.56 176 THR A CA 1
ATOM 1290 C C . THR A 1 176 ? -4.668 5.639 -0.602 1.00 98.56 176 THR A C 1
ATOM 1292 O O . THR A 1 176 ? -5.152 4.858 -1.432 1.00 98.56 176 THR A O 1
ATOM 1295 N N . TRP A 1 177 ? -4.366 5.278 0.637 1.00 98.62 177 TRP A N 1
ATOM 1296 C CA . TRP A 1 177 ? -4.712 3.994 1.214 1.00 98.62 177 TRP A CA 1
ATOM 1297 C C . TRP A 1 177 ? -5.885 4.153 2.170 1.00 98.62 177 TRP A C 1
ATOM 1299 O O . TRP A 1 177 ? -5.918 5.066 2.986 1.00 98.62 177 TRP A O 1
ATOM 1309 N N . ILE A 1 178 ? -6.828 3.223 2.107 1.00 98.56 178 ILE A N 1
ATOM 1310 C CA . ILE A 1 178 ? -7.714 2.939 3.231 1.00 98.56 178 ILE A CA 1
ATOM 1311 C C . ILE A 1 178 ? -7.097 1.751 3.947 1.00 98.56 178 ILE A C 1
ATOM 1313 O O . ILE A 1 178 ? -6.987 0.669 3.363 1.00 98.56 178 ILE A O 1
ATOM 1317 N N . VAL A 1 179 ? -6.699 1.948 5.196 1.00 98.62 179 VAL A N 1
ATOM 1318 C CA . VAL A 1 179 ? -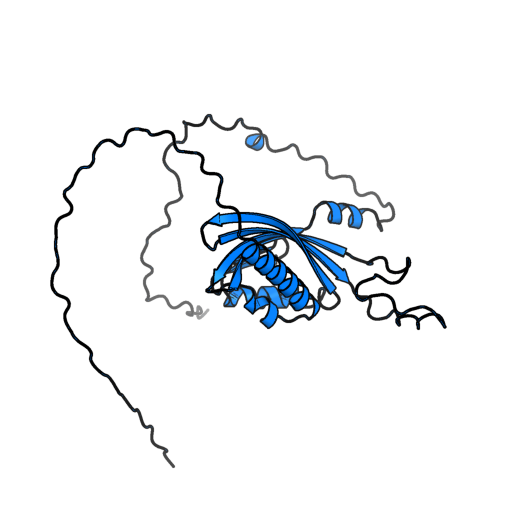6.129 0.902 6.045 1.00 98.62 179 VAL A CA 1
ATOM 1319 C C . VAL A 1 179 ? -7.127 0.509 7.122 1.00 98.62 179 VAL A C 1
ATOM 1321 O O . VAL A 1 179 ? -7.861 1.351 7.639 1.00 98.62 179 VAL A O 1
ATOM 1324 N N . ALA A 1 180 ? -7.169 -0.779 7.443 1.00 98.38 180 ALA A N 1
ATOM 1325 C CA . ALA A 1 180 ? -8.045 -1.343 8.456 1.00 98.38 180 ALA A CA 1
ATOM 1326 C C . ALA A 1 180 ? -7.250 -2.213 9.432 1.00 98.38 180 ALA A C 1
ATOM 1328 O O . ALA A 1 180 ? -6.292 -2.887 9.041 1.00 98.38 180 ALA A O 1
ATOM 1329 N N . LYS A 1 181 ? -7.670 -2.215 10.696 1.00 97.56 181 LYS A N 1
ATOM 1330 C CA . LYS A 1 181 ? -7.084 -3.047 11.743 1.00 97.56 181 LYS A CA 1
ATOM 1331 C C . LYS A 1 181 ? -7.642 -4.473 11.653 1.00 97.56 181 LYS A C 1
ATOM 1333 O O . LYS A 1 181 ? -8.855 -4.680 11.677 1.00 97.56 181 LYS A O 1
ATOM 1338 N N . ALA A 1 182 ? -6.759 -5.456 11.532 1.00 94.19 182 ALA A N 1
ATOM 1339 C CA . ALA A 1 182 ? -7.055 -6.884 11.520 1.00 94.19 182 ALA A CA 1
ATOM 1340 C C . ALA A 1 182 ? -6.410 -7.527 12.758 1.00 94.19 182 ALA A C 1
ATOM 1342 O O . ALA A 1 182 ? -5.263 -7.970 12.719 1.00 94.19 182 ALA A O 1
ATOM 1343 N N . GLY A 1 183 ? -7.138 -7.534 13.878 1.00 94.19 183 GLY A N 1
ATOM 1344 C CA . GLY A 1 183 ? -6.558 -7.847 15.188 1.00 94.19 183 GLY A CA 1
ATOM 1345 C C . GLY A 1 183 ? -5.700 -6.681 15.681 1.00 94.19 183 GLY A C 1
ATOM 1346 O O . GLY A 1 183 ? -6.217 -5.578 15.834 1.00 94.19 183 GLY A O 1
ATOM 1347 N N . ASP A 1 184 ? -4.403 -6.915 15.876 1.00 94.00 184 ASP A N 1
ATOM 1348 C CA . ASP A 1 184 ? -3.437 -5.887 16.297 1.00 94.00 184 ASP A CA 1
ATOM 1349 C C . ASP A 1 184 ? -2.627 -5.295 15.130 1.00 94.00 184 ASP A C 1
ATOM 1351 O O . ASP A 1 184 ? -1.839 -4.369 15.316 1.00 94.00 184 ASP A O 1
ATOM 1355 N N . GLU A 1 185 ? -2.830 -5.795 13.909 1.00 97.12 185 GLU A N 1
ATOM 1356 C CA . GLU A 1 185 ? -2.089 -5.369 12.721 1.00 97.12 185 GLU A CA 1
ATOM 1357 C C . GLU A 1 185 ? -2.916 -4.437 11.834 1.00 97.12 185 GLU A C 1
ATOM 1359 O O . GLU A 1 185 ? -4.099 -4.674 11.592 1.00 97.12 185 GLU A O 1
ATOM 1364 N N . TRP A 1 186 ? -2.280 -3.411 11.272 1.00 98.50 186 TRP A N 1
ATOM 1365 C CA . TRP A 1 186 ? -2.872 -2.584 10.221 1.00 98.50 186 TRP A CA 1
ATOM 1366 C C . TRP A 1 186 ? -2.578 -3.177 8.845 1.00 98.50 186 TRP A C 1
ATOM 1368 O O . TRP A 1 186 ? -1.444 -3.562 8.561 1.00 98.50 186 TRP A O 1
ATOM 1378 N N . ARG A 1 187 ? -3.595 -3.238 7.982 1.00 98.69 187 ARG A N 1
ATOM 1379 C CA . ARG A 1 187 ? -3.487 -3.757 6.611 1.00 98.69 187 ARG A CA 1
ATOM 1380 C C . ARG A 1 187 ? -4.200 -2.855 5.616 1.00 98.69 187 ARG A C 1
ATOM 1382 O O . ARG A 1 187 ? -5.177 -2.189 5.952 1.00 98.69 187 ARG A O 1
ATOM 1389 N N . ILE A 1 188 ? -3.729 -2.857 4.376 1.00 98.69 188 ILE A N 1
ATOM 1390 C CA . ILE A 1 188 ? -4.298 -2.093 3.268 1.00 98.69 188 ILE A CA 1
ATOM 1391 C C . ILE A 1 188 ? -5.584 -2.778 2.811 1.00 98.69 188 ILE A C 1
ATOM 1393 O O . ILE A 1 188 ? -5.575 -3.920 2.350 1.00 98.69 188 ILE A O 1
ATOM 1397 N N . ARG A 1 189 ? -6.701 -2.065 2.932 1.00 98.50 189 ARG A N 1
ATOM 1398 C CA . ARG A 1 189 ? -8.012 -2.494 2.445 1.00 98.50 189 ARG A CA 1
ATOM 1399 C C . ARG A 1 189 ? -8.308 -1.943 1.056 1.00 98.50 189 ARG A C 1
ATOM 1401 O O . ARG A 1 189 ? -8.864 -2.650 0.230 1.00 98.50 189 ARG A O 1
ATOM 1408 N N . SER A 1 190 ? -7.941 -0.695 0.790 1.00 98.62 190 SER A N 1
ATOM 1409 C CA . SER A 1 190 ? -8.052 -0.097 -0.541 1.00 98.62 190 SER A CA 1
ATOM 1410 C C . SER A 1 190 ? -6.787 0.678 -0.848 1.00 98.62 190 SER A C 1
ATOM 1412 O O . SER A 1 190 ? -6.341 1.455 -0.015 1.00 98.62 190 SER A O 1
ATOM 1414 N N . GLU A 1 191 ? -6.260 0.539 -2.055 1.00 98.44 191 GLU A N 1
ATOM 1415 C CA . GLU A 1 191 ? -5.235 1.423 -2.603 1.00 98.44 191 GLU A CA 1
ATOM 1416 C C . GLU A 1 191 ? -5.783 2.117 -3.844 1.00 98.44 191 GLU A C 1
ATOM 1418 O O . GLU A 1 191 ? -6.353 1.480 -4.732 1.00 98.44 191 GLU A O 1
ATOM 1423 N N . ARG A 1 192 ? -5.561 3.425 -3.935 1.00 98.12 192 ARG A N 1
ATOM 1424 C CA . ARG A 1 192 ? -5.657 4.162 -5.189 1.00 98.12 192 ARG A CA 1
ATOM 1425 C C . ARG A 1 192 ? -4.327 4.837 -5.462 1.00 98.12 192 ARG A C 1
ATOM 1427 O O . ARG A 1 192 ? -3.840 5.551 -4.596 1.00 98.12 192 ARG A O 1
ATOM 1434 N N . SER A 1 193 ? -3.771 4.648 -6.653 1.00 96.56 193 SER A N 1
ATOM 1435 C CA . SER A 1 193 ? -2.481 5.225 -7.030 1.00 96.56 193 SER A CA 1
ATOM 1436 C C . SER A 1 193 ? -2.516 5.886 -8.407 1.00 96.56 193 SER A C 1
ATOM 1438 O O . SER A 1 193 ? -3.181 5.429 -9.342 1.00 96.56 193 SER A O 1
ATOM 1440 N N . TYR A 1 194 ? -1.816 7.013 -8.519 1.00 95.12 194 TYR A N 1
ATOM 1441 C CA . TYR A 1 194 ? -1.749 7.848 -9.716 1.00 95.12 194 TYR A CA 1
ATOM 1442 C C . TYR A 1 194 ? -0.345 8.450 -9.878 1.00 95.12 194 TYR A C 1
ATOM 1444 O O . TYR A 1 194 ? 0.292 8.803 -8.880 1.00 95.12 194 TYR A O 1
ATOM 1452 N N . PRO A 1 195 ? 0.167 8.573 -11.118 1.00 92.88 195 PRO A N 1
ATOM 1453 C CA . PRO A 1 195 ? 1.421 9.273 -11.375 1.00 92.88 195 PRO A CA 1
ATOM 1454 C C . PRO A 1 195 ? 1.364 10.690 -10.806 1.00 92.88 195 PRO A C 1
ATOM 1456 O O . PRO A 1 195 ? 0.353 11.378 -10.961 1.00 92.88 195 PRO A O 1
ATOM 1459 N N . ASP A 1 196 ? 2.439 11.139 -10.161 1.00 88.69 196 ASP A N 1
ATOM 1460 C CA . ASP A 1 196 ? 2.531 12.537 -9.757 1.00 88.69 196 ASP A CA 1
ATOM 1461 C C . ASP A 1 196 ? 2.659 13.406 -11.030 1.00 88.69 196 ASP A C 1
ATOM 1463 O O . ASP A 1 196 ? 3.578 13.182 -11.836 1.00 88.69 196 ASP A O 1
ATOM 1467 N N . PRO A 1 197 ? 1.746 14.376 -11.241 1.00 81.38 197 PRO A N 1
ATOM 1468 C CA . PRO A 1 197 ? 1.691 15.174 -12.465 1.00 81.38 197 PRO A CA 1
ATOM 1469 C C . PRO A 1 197 ? 2.967 15.990 -12.701 1.00 81.38 197 PRO A C 1
ATOM 1471 O O . PRO A 1 197 ? 3.322 16.252 -13.852 1.00 81.38 197 PRO A O 1
ATOM 1474 N N . HIS A 1 198 ? 3.700 16.347 -11.644 1.00 77.12 198 HIS A N 1
ATOM 1475 C CA . HIS A 1 198 ? 4.939 17.113 -11.762 1.00 77.12 198 HIS A CA 1
ATOM 1476 C C . HIS A 1 198 ? 6.088 16.279 -12.344 1.00 77.12 198 HIS A C 1
ATOM 1478 O O . HIS A 1 198 ? 6.990 16.824 -12.978 1.00 77.12 198 HIS A O 1
ATOM 1484 N N . THR A 1 199 ? 6.032 14.953 -12.205 1.00 69.06 199 THR A N 1
ATOM 1485 C CA . THR A 1 199 ? 7.029 14.027 -12.772 1.00 69.06 199 THR A CA 1
ATOM 1486 C C . THR A 1 199 ? 6.872 13.882 -14.283 1.00 69.06 199 THR A C 1
ATOM 1488 O O . THR A 1 199 ? 7.863 13.787 -15.006 1.00 69.06 199 THR A O 1
ATOM 1491 N N . CYS A 1 200 ? 5.632 13.930 -14.784 1.00 59.66 200 CYS A N 1
ATOM 1492 C CA . CYS A 1 200 ? 5.346 13.825 -16.218 1.00 59.66 200 CYS A CA 1
ATOM 1493 C C . CYS A 1 200 ? 5.870 15.039 -17.006 1.00 59.66 200 CYS A C 1
ATOM 1495 O O . CYS A 1 200 ? 6.299 14.891 -18.148 1.00 59.66 200 CYS A O 1
ATOM 1497 N N . ALA A 1 201 ? 5.899 16.228 -16.391 1.00 59.84 201 ALA A N 1
ATOM 1498 C CA . ALA A 1 201 ? 6.391 17.449 -17.034 1.00 59.84 201 ALA A CA 1
ATOM 1499 C C . ALA A 1 201 ? 7.906 17.421 -17.330 1.00 59.84 201 ALA A C 1
ATOM 1501 O O . ALA A 1 201 ? 8.362 18.068 -18.270 1.00 59.84 201 ALA A O 1
ATOM 1502 N N . MET A 1 202 ? 8.683 16.651 -16.561 1.00 52.94 202 MET A N 1
ATOM 1503 C CA . MET A 1 202 ? 10.145 16.584 -16.694 1.00 52.94 202 MET A CA 1
ATOM 1504 C C . MET A 1 202 ? 10.615 15.564 -17.739 1.00 52.94 202 MET A C 1
ATOM 1506 O O . MET A 1 202 ? 11.690 15.728 -18.308 1.00 52.94 202 MET A O 1
ATOM 1510 N N . GLN A 1 203 ? 9.817 14.532 -18.039 1.00 53.69 203 GLN A N 1
ATOM 1511 C CA . GLN A 1 203 ? 10.176 13.534 -19.058 1.00 53.69 203 GLN A CA 1
ATOM 1512 C C . GLN A 1 203 ? 9.967 14.046 -20.496 1.00 53.69 203 GLN A C 1
ATOM 1514 O O . GLN A 1 203 ? 10.587 13.538 -21.426 1.00 53.69 203 GLN A O 1
ATOM 1519 N N . GLY A 1 204 ? 9.135 15.076 -20.694 1.00 51.50 204 GLY A N 1
ATOM 1520 C CA . GLY A 1 204 ? 8.820 15.628 -22.018 1.00 51.50 204 GLY A CA 1
ATOM 1521 C C . GLY A 1 204 ? 9.813 16.659 -22.571 1.00 51.50 204 GLY A C 1
ATOM 1522 O O . GLY A 1 204 ? 9.747 16.980 -23.754 1.00 51.50 204 GLY A O 1
ATOM 1523 N N . THR A 1 205 ? 10.731 17.191 -21.759 1.00 51.84 205 THR A N 1
ATOM 1524 C CA . THR A 1 205 ? 11.611 18.312 -22.154 1.00 51.84 205 THR A CA 1
ATOM 1525 C C . THR A 1 205 ? 13.045 17.899 -22.505 1.00 51.84 205 THR A C 1
ATOM 1527 O O . THR A 1 205 ? 13.810 18.728 -22.992 1.00 51.84 205 THR A O 1
ATOM 1530 N N . GLY A 1 206 ? 13.420 16.630 -22.306 1.00 48.25 206 GLY A N 1
ATOM 1531 C CA . GLY A 1 206 ? 14.823 16.194 -22.338 1.00 48.25 206 GLY A CA 1
ATOM 1532 C C . GLY A 1 206 ? 15.371 15.581 -23.634 1.00 48.25 206 GLY A C 1
ATOM 1533 O O . GLY A 1 206 ? 16.562 15.291 -23.669 1.00 48.25 206 GLY A O 1
ATOM 1534 N N . GLY A 1 207 ? 14.583 15.345 -24.692 1.00 44.69 207 GLY A N 1
ATOM 1535 C CA . GLY A 1 207 ? 15.096 14.484 -25.775 1.00 44.69 207 GLY A CA 1
ATOM 1536 C C . GLY A 1 207 ? 14.335 14.425 -27.094 1.00 44.69 207 GLY A C 1
ATOM 1537 O O . GLY A 1 207 ? 14.385 13.396 -27.759 1.00 44.69 207 GLY A O 1
ATOM 1538 N N . ALA A 1 208 ? 13.657 15.494 -27.509 1.00 44.44 208 ALA A N 1
ATOM 1539 C CA . ALA A 1 208 ? 13.166 15.600 -28.881 1.00 44.44 208 ALA A CA 1
ATOM 1540 C C . ALA A 1 208 ? 13.835 16.794 -29.560 1.00 44.44 208 ALA A C 1
ATOM 1542 O O . ALA A 1 208 ? 13.487 17.947 -29.309 1.00 44.44 208 ALA A O 1
ATOM 1543 N N . GLY A 1 209 ? 14.810 16.505 -30.426 1.00 43.56 209 GLY A N 1
ATOM 1544 C CA . GLY A 1 209 ? 15.261 17.459 -31.428 1.00 43.56 209 GLY A CA 1
ATOM 1545 C C . GLY A 1 209 ? 14.046 18.025 -32.159 1.00 43.56 209 GLY A C 1
ATOM 1546 O O . GLY A 1 209 ? 13.133 17.290 -32.537 1.00 43.56 209 GLY A O 1
ATOM 1547 N N . ALA A 1 210 ? 14.025 19.346 -32.292 1.00 43.59 210 ALA A N 1
ATOM 1548 C CA . ALA A 1 210 ? 12.969 20.097 -32.938 1.00 43.59 210 ALA A CA 1
ATOM 1549 C C . ALA A 1 210 ? 12.746 19.613 -34.384 1.00 43.59 210 ALA A C 1
ATOM 1551 O O . ALA A 1 210 ? 13.421 20.042 -35.313 1.00 43.59 210 ALA A O 1
ATOM 1552 N N . ALA A 1 211 ? 11.760 18.742 -34.573 1.00 45.25 211 ALA A N 1
ATOM 1553 C CA . ALA A 1 211 ? 11.049 18.576 -35.829 1.00 45.25 211 ALA A CA 1
ATOM 1554 C C . ALA A 1 211 ? 9.569 18.786 -35.504 1.00 45.25 211 ALA A C 1
ATOM 1556 O O . ALA A 1 211 ? 8.956 17.997 -34.785 1.00 45.25 211 ALA A O 1
ATOM 1557 N N . GLY A 1 212 ? 9.043 19.931 -35.942 1.00 43.41 212 GLY A N 1
ATOM 1558 C CA . GLY A 1 212 ? 7.744 20.456 -35.542 1.00 43.41 212 GLY A CA 1
ATOM 1559 C C . GLY A 1 212 ? 6.606 19.454 -35.714 1.00 43.41 212 GLY A C 1
ATOM 1560 O O . GLY A 1 212 ? 6.228 19.108 -36.830 1.00 43.41 212 GLY A O 1
ATOM 1561 N N . ARG A 1 213 ? 6.005 19.051 -34.593 1.00 41.97 213 ARG A N 1
ATOM 1562 C CA . ARG A 1 213 ? 4.592 18.675 -34.568 1.00 41.97 213 ARG A CA 1
ATOM 1563 C C . ARG A 1 213 ? 3.791 19.915 -34.175 1.00 41.97 213 ARG A C 1
ATOM 1565 O O . ARG A 1 213 ? 4.153 20.550 -33.184 1.00 41.97 213 ARG A O 1
ATOM 1572 N N . PRO A 1 214 ? 2.734 20.278 -34.918 1.00 40.66 214 PRO A N 1
ATOM 1573 C CA . PRO A 1 214 ? 1.847 21.349 -34.491 1.00 40.66 214 PRO A CA 1
ATOM 1574 C C . PRO A 1 214 ? 1.206 20.970 -33.151 1.00 40.66 214 PRO A C 1
ATOM 1576 O O . PRO A 1 214 ? 0.772 19.827 -32.977 1.00 40.66 214 PRO A O 1
ATOM 1579 N N . SER A 1 215 ? 1.167 21.922 -32.211 1.00 46.88 215 SER A N 1
ATOM 1580 C CA . SER A 1 215 ? 0.362 21.809 -30.991 1.00 46.88 215 SER A CA 1
ATOM 1581 C C . SER A 1 215 ? -1.043 21.331 -31.356 1.00 46.88 215 SER A C 1
ATOM 1583 O O . SER A 1 215 ? -1.633 21.907 -32.277 1.00 46.88 215 SER A O 1
ATOM 1585 N N . PRO A 1 216 ? -1.619 20.336 -30.657 1.00 50.06 216 PRO A N 1
ATOM 1586 C CA . PRO A 1 216 ? -3.051 20.130 -30.753 1.00 50.06 216 PRO A CA 1
ATOM 1587 C C . PRO A 1 216 ? -3.718 21.427 -30.293 1.00 50.06 216 PRO A C 1
ATOM 1589 O O . PRO A 1 216 ? -3.407 21.954 -29.222 1.00 50.06 216 PRO A O 1
ATOM 1592 N N . ALA A 1 217 ? -4.565 21.986 -31.156 1.00 47.22 217 ALA A N 1
ATOM 1593 C CA . ALA A 1 217 ? -5.396 23.122 -30.807 1.00 47.22 217 ALA A CA 1
ATOM 1594 C C . ALA A 1 217 ? -6.133 22.800 -29.504 1.00 47.22 217 ALA A C 1
ATOM 1596 O O . ALA A 1 217 ? -6.634 21.688 -29.343 1.00 47.22 217 ALA A O 1
ATOM 1597 N N . THR A 1 218 ? -6.166 23.761 -28.583 1.00 49.12 218 THR A N 1
ATOM 1598 C CA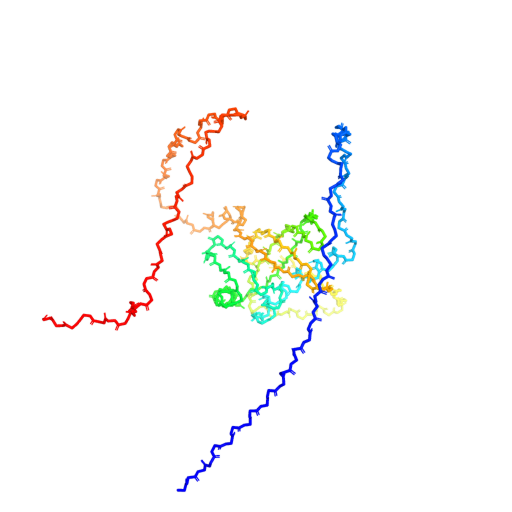 . THR A 1 218 ? -6.986 23.713 -27.375 1.00 49.12 218 THR A CA 1
ATOM 1599 C C . THR A 1 218 ? -8.417 23.391 -27.789 1.00 49.12 218 THR A C 1
ATOM 1601 O O . THR A 1 218 ? -9.123 24.253 -28.312 1.00 49.12 218 THR A O 1
ATOM 1604 N N . GLU A 1 219 ? -8.827 22.138 -27.624 1.00 48.00 219 GLU A N 1
ATOM 1605 C CA . GLU A 1 219 ? -10.208 21.745 -27.846 1.00 48.00 219 GLU A CA 1
ATOM 1606 C C . GLU A 1 219 ? -11.048 22.495 -26.799 1.00 48.00 219 GLU A C 1
ATOM 1608 O O . GLU A 1 219 ? -10.705 22.465 -25.610 1.00 48.00 219 GLU A O 1
ATOM 1613 N N . PRO A 1 220 ? -12.073 23.265 -27.203 1.00 50.16 220 PRO A N 1
ATOM 1614 C CA . PRO A 1 220 ? -12.884 23.999 -26.248 1.00 50.16 220 PRO A CA 1
ATOM 1615 C C . PRO A 1 220 ? -13.552 23.002 -25.299 1.00 50.16 220 PRO A C 1
ATOM 1617 O O . PRO A 1 220 ? -14.184 22.043 -25.739 1.00 50.16 220 PRO A O 1
ATOM 1620 N N . LEU A 1 221 ? -13.396 23.238 -23.992 1.00 47.19 221 LEU A N 1
ATOM 1621 C CA . LEU A 1 221 ? -14.087 22.491 -22.945 1.00 47.19 221 LEU A CA 1
ATOM 1622 C C . LEU A 1 221 ? -15.577 22.415 -23.282 1.00 47.19 221 LEU A C 1
ATOM 1624 O O . LEU A 1 221 ? -16.235 23.440 -23.466 1.00 47.19 221 LEU A O 1
ATOM 1628 N N . ASP A 1 222 ? -16.085 21.189 -23.368 1.00 60.00 222 ASP A N 1
ATOM 1629 C CA . ASP A 1 222 ? -17.483 20.912 -23.663 1.00 60.00 222 ASP A CA 1
ATOM 1630 C C . ASP A 1 222 ? -18.380 21.674 -22.659 1.00 60.00 222 ASP A C 1
ATOM 1632 O O . ASP A 1 222 ? -18.251 21.473 -21.443 1.00 60.00 222 ASP A O 1
ATOM 1636 N N . PRO A 1 223 ? -19.259 22.582 -23.133 1.00 62.84 223 PRO A N 1
ATOM 1637 C CA . PRO A 1 223 ? -19.966 23.544 -22.288 1.00 62.84 223 PRO A CA 1
ATOM 1638 C C . PRO A 1 223 ? -20.867 22.895 -21.231 1.00 62.84 223 PRO A C 1
ATOM 1640 O O . PRO A 1 223 ? -21.219 23.557 -20.254 1.00 62.84 223 PRO A O 1
ATOM 1643 N N . ARG A 1 224 ? -21.187 21.596 -21.349 1.00 64.50 224 ARG A N 1
ATOM 1644 C CA . ARG A 1 224 ? -21.919 20.864 -20.302 1.00 64.50 224 ARG A CA 1
ATOM 1645 C C . ARG A 1 224 ? -21.156 20.748 -18.978 1.00 64.50 224 ARG A C 1
ATOM 1647 O O . ARG A 1 224 ? -21.786 20.524 -17.951 1.00 64.50 224 ARG A O 1
ATOM 1654 N N . TRP A 1 225 ? -19.832 20.913 -18.982 1.00 47.44 225 TRP A N 1
ATOM 1655 C CA . TRP A 1 225 ? -19.006 20.879 -17.767 1.00 47.44 225 TRP A CA 1
ATOM 1656 C C . TRP A 1 225 ? -18.909 22.230 -17.047 1.00 47.44 225 TRP A C 1
ATOM 1658 O O . TRP A 1 225 ? -18.461 22.269 -15.906 1.00 47.44 225 TRP A O 1
ATOM 1668 N N . ASN A 1 226 ? -19.370 23.315 -17.679 1.00 63.78 226 ASN A N 1
ATOM 1669 C CA . ASN A 1 226 ? -19.450 24.657 -17.089 1.00 63.78 226 ASN A CA 1
ATOM 1670 C C . ASN A 1 226 ? -20.876 25.032 -16.646 1.00 63.78 226 ASN A C 1
ATOM 1672 O O . ASN A 1 226 ? -21.135 26.191 -16.316 1.00 63.78 226 ASN A O 1
ATOM 1676 N N . ALA A 1 227 ? -21.817 24.084 -16.651 1.00 69.81 227 ALA A N 1
ATOM 1677 C CA . ALA A 1 227 ? -23.153 24.337 -16.134 1.00 69.81 227 ALA A CA 1
ATOM 1678 C C . ALA A 1 227 ? -23.089 24.590 -14.611 1.00 69.81 227 ALA A C 1
ATOM 1680 O O . ALA A 1 227 ? -22.425 23.827 -13.901 1.00 69.81 227 ALA A O 1
ATOM 1681 N N . PRO A 1 228 ? -23.768 25.629 -14.086 1.00 66.00 228 PRO A N 1
ATOM 1682 C CA . PRO A 1 228 ? -23.896 25.832 -12.648 1.00 66.00 228 PRO A CA 1
ATOM 1683 C C . PRO A 1 228 ? -24.461 24.571 -11.992 1.00 66.00 228 PRO A C 1
ATOM 1685 O O . PRO A 1 228 ? -25.438 24.002 -12.484 1.00 66.00 228 PRO A O 1
ATOM 1688 N N . LEU A 1 229 ? -23.858 24.141 -10.882 1.00 57.66 229 LEU A N 1
ATOM 1689 C CA . LEU A 1 229 ? -24.433 23.076 -10.064 1.00 57.66 229 LEU A CA 1
ATOM 1690 C C . LEU A 1 229 ? -25.863 23.482 -9.663 1.00 57.66 229 LEU A C 1
ATOM 1692 O O . LEU A 1 229 ? -26.065 24.634 -9.265 1.00 57.66 229 LEU A O 1
ATOM 1696 N N . PRO A 1 230 ? -26.855 22.578 -9.762 1.00 68.81 230 PRO A N 1
ATOM 1697 C CA . PRO A 1 230 ? -28.194 22.884 -9.289 1.00 68.81 230 PRO A CA 1
ATOM 1698 C C . PRO A 1 230 ? -28.152 23.191 -7.783 1.00 68.81 230 PRO A C 1
ATOM 1700 O O . PRO A 1 230 ? -27.325 22.619 -7.060 1.00 68.81 230 PRO A O 1
ATOM 1703 N N . PRO A 1 231 ? -29.019 24.092 -7.291 1.00 66.19 231 PRO A N 1
ATOM 1704 C CA . PRO A 1 231 ? -29.077 24.411 -5.876 1.00 66.19 231 PRO A CA 1
ATOM 1705 C C . PRO A 1 231 ? -29.398 23.148 -5.055 1.00 66.19 231 PRO A C 1
ATOM 1707 O O . PRO A 1 231 ? -30.141 22.271 -5.512 1.00 66.19 231 PRO A O 1
ATOM 1710 N N . PRO A 1 232 ? -28.850 23.027 -3.835 1.00 46.50 232 PRO A N 1
ATOM 1711 C CA . PRO A 1 232 ? -29.148 21.903 -2.958 1.00 46.50 232 PRO A CA 1
ATOM 1712 C C . PRO A 1 232 ? -30.648 21.890 -2.629 1.00 46.50 232 PRO A C 1
ATOM 1714 O O . PRO A 1 232 ? -31.145 22.778 -1.943 1.00 46.50 232 PRO A O 1
ATOM 1717 N N . GLY A 1 233 ? -31.367 20.890 -3.145 1.00 58.16 233 GLY A N 1
ATOM 1718 C CA . GLY A 1 233 ? -32.815 20.729 -2.956 1.00 58.16 233 GLY A CA 1
ATOM 1719 C C . GLY A 1 233 ? -33.555 20.198 -4.187 1.00 58.16 233 GLY A C 1
ATOM 1720 O O . GLY A 1 233 ? -34.547 19.495 -4.029 1.00 58.16 233 GLY A O 1
ATOM 1721 N N . ASP A 1 234 ? -33.025 20.428 -5.393 1.00 49.50 234 ASP A N 1
ATOM 1722 C CA . ASP A 1 234 ? -33.680 20.055 -6.660 1.00 49.50 234 ASP A CA 1
ATOM 1723 C C . ASP A 1 234 ? -33.161 18.734 -7.248 1.00 49.50 234 ASP A C 1
ATOM 1725 O O . ASP A 1 234 ? -32.911 18.610 -8.447 1.00 49.50 234 ASP A O 1
ATOM 1729 N N . THR A 1 235 ? -32.974 17.707 -6.415 1.00 53.22 235 THR A N 1
ATOM 1730 C CA . THR A 1 235 ? -32.712 16.358 -6.942 1.00 53.22 235 THR A CA 1
ATOM 1731 C C . THR A 1 235 ? -34.044 15.637 -7.163 1.00 53.22 235 THR A C 1
ATOM 1733 O O . THR A 1 235 ? -34.679 15.239 -6.181 1.00 53.22 235 THR A O 1
ATOM 1736 N N . PRO A 1 236 ? -34.502 15.413 -8.411 1.00 47.88 236 PRO A N 1
ATOM 1737 C CA . PRO A 1 236 ? -35.589 14.477 -8.641 1.00 47.88 236 PRO A CA 1
ATOM 1738 C C . PRO A 1 236 ? -35.143 13.089 -8.171 1.00 47.88 236 PRO A C 1
ATOM 1740 O O . PRO A 1 236 ? -34.095 12.567 -8.552 1.00 47.88 236 PRO A O 1
ATOM 1743 N N . SER A 1 237 ? -35.941 12.491 -7.293 1.00 48.56 237 SER A N 1
ATOM 1744 C CA . SER A 1 237 ? -35.758 11.104 -6.879 1.00 48.56 237 SER A CA 1
ATOM 1745 C C . SER A 1 237 ? -35.949 10.182 -8.095 1.00 48.56 237 SER A C 1
ATOM 1747 O O . SER A 1 237 ? -37.024 10.198 -8.687 1.00 48.56 237 SER A O 1
ATOM 1749 N N . ARG A 1 238 ? -34.944 9.337 -8.400 1.00 47.38 238 ARG A N 1
ATOM 1750 C CA . ARG A 1 238 ? -34.797 8.411 -9.563 1.00 47.38 238 ARG A CA 1
ATOM 1751 C C . ARG A 1 238 ? -34.237 9.106 -10.810 1.00 47.38 238 ARG A C 1
ATOM 1753 O O . ARG A 1 238 ? -34.775 10.107 -11.247 1.00 47.38 238 ARG A O 1
ATOM 1760 N N . ILE A 1 239 ? -33.161 8.620 -11.435 1.00 39.75 239 ILE A N 1
ATOM 1761 C CA . ILE A 1 239 ? -33.036 7.302 -12.083 1.00 39.75 239 ILE A CA 1
ATOM 1762 C C . ILE A 1 239 ? -31.642 6.707 -11.806 1.00 39.75 239 ILE A C 1
ATOM 1764 O O . ILE A 1 239 ? -30.645 7.161 -12.356 1.00 39.75 239 ILE A O 1
ATOM 1768 N N . TRP A 1 240 ? -31.575 5.646 -11.002 1.00 37.09 240 TRP A N 1
ATOM 1769 C CA . TRP A 1 240 ? -30.516 4.647 -11.168 1.00 37.09 240 TRP A CA 1
ATOM 1770 C C . TRP A 1 240 ? -31.021 3.633 -12.203 1.00 37.09 240 TRP A C 1
ATOM 1772 O O . TRP A 1 240 ? -32.198 3.259 -12.121 1.00 37.09 240 TRP A O 1
ATOM 1782 N N . PRO A 1 241 ? -30.204 3.188 -13.175 1.00 42.84 241 PRO A N 1
ATOM 1783 C CA . PRO A 1 241 ? -30.601 2.095 -14.050 1.00 42.84 241 PRO A CA 1
ATOM 1784 C C . PRO A 1 241 ? -30.907 0.871 -13.181 1.00 42.84 241 PRO A C 1
ATOM 1786 O O . PRO A 1 241 ? -30.074 0.421 -12.395 1.00 42.84 241 PRO A O 1
ATOM 1789 N N . GLN A 1 242 ? -32.141 0.377 -13.279 1.00 41.47 242 GLN A N 1
ATOM 1790 C CA . GLN A 1 242 ? -32.557 -0.862 -12.635 1.00 41.47 242 GLN A CA 1
ATOM 1791 C C . GLN A 1 242 ? -31.672 -1.984 -13.181 1.00 41.47 242 GLN A C 1
ATOM 1793 O O . GLN A 1 242 ? -31.671 -2.247 -14.384 1.00 41.47 242 GLN A O 1
ATOM 1798 N N . VAL A 1 243 ? -30.905 -2.627 -12.303 1.00 43.16 243 VAL A N 1
ATOM 1799 C CA . VAL A 1 243 ? -30.248 -3.895 -12.620 1.00 43.16 243 VAL A CA 1
ATOM 1800 C C . VAL A 1 243 ? -31.367 -4.898 -12.921 1.00 43.16 243 VAL A C 1
ATOM 1802 O O . VAL A 1 243 ? -32.242 -5.070 -12.071 1.00 43.16 243 VAL A O 1
ATOM 1805 N N . PRO A 1 244 ? -31.403 -5.534 -14.104 1.00 47.22 244 PRO A N 1
ATOM 1806 C CA . PRO A 1 244 ? -32.422 -6.527 -14.400 1.00 47.22 244 PRO A CA 1
ATOM 1807 C C . PRO A 1 244 ? -32.244 -7.720 -13.457 1.00 47.22 244 PRO A C 1
ATOM 1809 O O . PRO A 1 244 ? -31.324 -8.518 -13.606 1.00 47.22 244 PRO A O 1
ATOM 1812 N N . THR A 1 245 ? -33.139 -7.861 -12.484 1.00 46.94 245 THR A N 1
ATOM 1813 C CA . THR A 1 245 ? -33.275 -9.077 -11.680 1.00 46.94 245 THR A CA 1
ATOM 1814 C C . THR A 1 245 ? -34.081 -10.096 -12.481 1.00 46.94 245 THR A C 1
ATOM 1816 O O . THR A 1 245 ? -35.253 -10.335 -12.200 1.00 46.94 245 THR A O 1
ATOM 1819 N N . SER A 1 246 ? -33.484 -10.655 -13.533 1.00 52.34 246 SER A N 1
ATOM 1820 C CA . SER A 1 246 ? -33.948 -11.933 -14.079 1.00 52.34 246 SER A CA 1
ATOM 1821 C C . SER A 1 246 ? -33.127 -13.046 -13.434 1.00 52.34 246 SER A C 1
ATOM 1823 O O . SER A 1 246 ? -31.900 -12.949 -13.442 1.00 52.34 246 SER A O 1
ATOM 1825 N N . PRO A 1 247 ? -33.753 -14.083 -12.856 1.00 54.59 247 PRO A N 1
ATOM 1826 C CA . PRO A 1 247 ? -33.020 -15.263 -12.429 1.00 54.59 247 PRO A CA 1
ATOM 1827 C C . PRO A 1 247 ? -32.439 -15.946 -13.672 1.00 54.59 247 PRO A C 1
ATOM 1829 O O . PRO A 1 247 ? -33.183 -16.374 -14.555 1.00 54.59 247 PRO A O 1
ATOM 1832 N N . GLU A 1 248 ? -31.111 -16.001 -13.763 1.00 53.06 248 GLU A N 1
ATOM 1833 C CA . GLU A 1 248 ? -30.420 -16.822 -14.753 1.00 53.06 248 GLU A CA 1
ATOM 1834 C C . GLU A 1 248 ? -30.842 -18.285 -14.581 1.00 53.06 248 GLU A C 1
ATOM 1836 O O . GLU A 1 248 ? -30.773 -18.857 -13.493 1.00 53.06 248 GLU A O 1
ATOM 1841 N N . ASP A 1 249 ? -31.306 -18.868 -15.682 1.00 57.66 249 ASP A N 1
ATOM 1842 C CA . ASP A 1 249 ? -31.591 -20.286 -15.830 1.00 57.66 249 ASP A CA 1
ATOM 1843 C C . ASP A 1 249 ? -30.274 -21.082 -15.701 1.00 57.66 249 ASP A C 1
ATOM 1845 O O . ASP A 1 249 ? -29.396 -20.955 -16.563 1.00 57.66 249 ASP A O 1
ATOM 1849 N N . PRO A 1 250 ? -30.100 -21.913 -14.653 1.00 52.56 250 PRO A N 1
ATOM 1850 C CA . PRO A 1 250 ? -28.859 -22.648 -14.409 1.00 52.56 250 PRO A CA 1
ATOM 1851 C C . PRO A 1 250 ? -28.585 -23.767 -15.432 1.00 52.56 250 PRO A C 1
ATOM 1853 O O . PRO A 1 250 ? -27.603 -24.495 -15.292 1.00 52.56 250 PRO A O 1
ATOM 1856 N N . SER A 1 251 ? -29.419 -23.933 -16.465 1.00 52.22 251 SER A N 1
ATOM 1857 C CA . SER A 1 251 ? -29.245 -24.971 -17.487 1.00 52.22 251 SER A CA 1
ATOM 1858 C C . SER A 1 251 ? -28.348 -24.580 -18.674 1.00 52.22 251 SER A C 1
ATOM 1860 O O . SER A 1 251 ? -27.983 -25.448 -19.472 1.00 52.22 251 SER A O 1
ATOM 1862 N N . ARG A 1 252 ? -27.914 -23.316 -18.803 1.00 49.00 252 ARG A N 1
ATOM 1863 C CA . ARG A 1 252 ? -27.008 -22.899 -19.893 1.00 49.00 252 ARG A CA 1
ATOM 1864 C C . ARG A 1 252 ? -25.534 -23.054 -19.515 1.00 49.00 252 ARG A C 1
ATOM 1866 O O . ARG A 1 252 ? -24.921 -22.164 -18.939 1.00 49.00 252 ARG A O 1
ATOM 1873 N N . SER A 1 253 ? -24.940 -24.182 -19.906 1.00 52.41 253 SER A N 1
ATOM 1874 C CA . SER A 1 253 ? -23.482 -24.363 -19.870 1.00 52.41 253 SER A CA 1
ATOM 1875 C C . SER A 1 253 ? -22.776 -23.507 -20.941 1.00 52.41 253 SER A C 1
ATOM 1877 O O . SER A 1 253 ? -23.160 -23.580 -22.109 1.00 52.41 253 SER A O 1
ATOM 1879 N N . PRO A 1 254 ? -21.696 -22.776 -20.603 1.00 52.69 254 PRO A N 1
ATOM 1880 C CA . PRO A 1 254 ? -20.960 -21.902 -21.528 1.00 52.69 254 PRO A CA 1
ATOM 1881 C C . PRO A 1 254 ? -20.033 -22.638 -22.522 1.00 52.69 254 PRO A C 1
ATOM 1883 O O . PRO A 1 254 ? -19.211 -22.004 -23.175 1.00 52.69 254 PRO A O 1
ATOM 1886 N N . TRP A 1 255 ? -20.158 -23.962 -22.671 1.00 48.19 255 TRP A N 1
ATOM 1887 C CA . TRP A 1 255 ? -19.249 -24.797 -23.476 1.00 48.19 255 TRP A CA 1
ATOM 1888 C C . TRP A 1 255 ? -19.919 -25.526 -24.650 1.00 48.19 255 TRP A C 1
ATOM 1890 O O . TRP A 1 255 ? -19.433 -26.569 -25.081 1.00 48.19 255 TRP A O 1
ATOM 1900 N N . GLN A 1 256 ? -21.020 -25.005 -25.196 1.00 54.12 256 GLN A N 1
ATOM 1901 C CA . GLN A 1 256 ? -21.498 -25.479 -26.499 1.00 54.12 256 GLN A CA 1
ATOM 1902 C C . GLN A 1 256 ? -20.782 -24.724 -27.621 1.00 54.12 256 GLN A C 1
ATOM 1904 O O . GLN A 1 256 ? -21.144 -23.606 -27.979 1.00 54.12 256 GLN A O 1
ATOM 1909 N N . THR A 1 257 ? -19.744 -25.345 -28.175 1.00 55.56 257 THR A N 1
ATOM 1910 C CA . THR A 1 257 ? -19.193 -24.996 -29.487 1.00 55.56 257 THR A CA 1
ATOM 1911 C C . THR A 1 257 ? -20.260 -25.236 -30.562 1.00 55.56 257 THR A C 1
ATOM 1913 O O . THR A 1 257 ? -20.862 -26.313 -30.572 1.00 55.56 257 THR A O 1
ATOM 1916 N N . PRO A 1 258 ? -20.498 -24.301 -31.499 1.00 53.16 258 PRO A N 1
ATOM 1917 C CA . PRO A 1 258 ? -21.354 -24.578 -32.643 1.00 53.16 258 PRO A CA 1
ATOM 1918 C C . PRO A 1 258 ? -20.639 -25.562 -33.572 1.00 53.16 258 PRO A C 1
ATOM 1920 O O . PRO A 1 258 ? -19.559 -25.275 -34.090 1.00 53.16 258 PRO A O 1
ATOM 1923 N N . GLY A 1 259 ? -21.237 -26.734 -33.762 1.00 47.56 259 GLY A N 1
ATOM 1924 C CA . GLY A 1 259 ? -20.858 -27.664 -34.815 1.00 47.56 259 GLY A CA 1
ATOM 1925 C C . GLY A 1 259 ? -21.518 -27.290 -36.142 1.00 47.56 259 GLY A C 1
ATOM 1926 O O . GLY A 1 259 ? -22.733 -27.134 -36.185 1.00 47.56 259 GLY A O 1
ATOM 1927 N N . GLY A 1 260 ? -20.694 -27.220 -37.192 1.00 49.38 260 GLY A N 1
ATOM 1928 C CA . GLY A 1 260 ? -21.016 -27.565 -38.584 1.00 49.38 260 GLY A CA 1
ATOM 1929 C C . GLY A 1 260 ? -21.873 -26.587 -39.391 1.00 49.38 260 GLY A C 1
ATOM 1930 O O . GLY A 1 260 ? -23.061 -26.445 -39.129 1.00 49.38 260 GLY A O 1
ATOM 1931 N N . PHE A 1 261 ? -21.294 -25.990 -40.435 1.00 46.00 261 PHE A N 1
ATOM 1932 C CA . PHE A 1 261 ? -21.291 -26.527 -41.807 1.00 46.00 261 PHE A CA 1
ATOM 1933 C C . PHE A 1 261 ? -20.093 -25.962 -42.579 1.00 46.00 261 PHE A C 1
ATOM 1935 O O . PHE A 1 261 ? -19.689 -24.820 -42.267 1.00 46.00 261 PHE A O 1
#

Sequence (261 aa):
MRSRTVRILVVPLFALAFAGTTLTLMAANEPRPAGAASSANPPAVAEEDRQAIERLAQGYAFAWSTHDVDGLMRLYTPDANILSAREGGARGAGAIRPLLERQIGDPARDTRATIDVQGIEPLGPGLALVDVVRRASRVTSNEPVPPPAPGAPNPPPGVPRGPGNRPVDTDVTRGTWIVAKAGDEWRIRSERSYPDPHTCAMQGTGGAGAAGRPSPATEPLDPRWNAPLPPPGDTPSRIWPQVPTSPEDPSRSPWQTPGGF

Secondary structure (DSSP, 8-state):
-PPPP----------------------------------PPPPPPPHHHHHHHHHHHHHHHHHHHTT-HHHHHHHEEEEEEEEETTTEEEESHHHHHHHHHHHHSTTGGGEEEEEEEEEEEEEETTEEEEEEEEEEEE--TT---PPPPTTPPPPPTT----TT---S-EEEEEEEEEEEEETTEEEEEEEEEEE-HHHHHHHSSSS-----PPPPP-PPPPGGGGSPPPPTT---S--PPPP--PPP-TT--TT-PPP--

Radius of gyration: 29.03 Å; chains: 1; bounding box: 85×82×68 Å

pLDDT: mean 74.04, std 21.22, range [37.09, 98.69]